Protein AF-0000000084780654 (afdb_homodimer)

Radius of gyration: 15.45 Å; Cα contacts (8 Å, |Δi|>4): 466; chains: 2; bounding box: 39×46×30 Å

Foldseek 3Di:
DFEEEDEQLACPDPVSLVVVLVVCVVRVGQKYKYFLNLDDPVVVQVSCVSSQQNDKDWADDPDPRRTMMMTGHPQKDWAWDDDDNGDTDIDIGGDDDD/DFEEEDEQLACPDPVSLVVVLVVCVVRVGQKYKYFLNQDDPVVVQVSCVSSQQNDKDWADDPDPRRTMMMTGHDQKDWAWDDDDNGDTDIDIGGDDDD

Structure (mmCIF, N/CA/C/O backbone):
data_AF-0000000084780654-model_v1
#
loop_
_entity.id
_entity.type
_entity.pdbx_description
1 polymer 'Endonuclease/exonuclease/phosphatase domain-containing protein'
#
loop_
_atom_site.group_PDB
_atom_site.id
_atom_site.type_symbol
_atom_site.label_atom_id
_atom_site.label_alt_id
_atom_site.label_comp_id
_atom_site.label_asym_id
_atom_site.label_entity_id
_atom_site.label_seq_id
_atom_site.pdbx_PDB_ins_code
_atom_site.Cartn_x
_atom_site.Cartn_y
_atom_site.Cartn_z
_atom_site.occupancy
_atom_site.B_iso_or_equiv
_atom_site.auth_seq_id
_atom_site.auth_comp_id
_atom_site.auth_asym_id
_atom_site.auth_atom_id
_atom_site.pdbx_PDB_model_num
ATOM 1 N N . MET A 1 1 ? 2.51 10.398 10.328 1 94 1 MET A N 1
ATOM 2 C CA . MET A 1 1 ? 1.381 10 9.492 1 94 1 MET A CA 1
ATOM 3 C C . MET A 1 1 ? 1.125 8.5 9.609 1 94 1 MET A C 1
ATOM 5 O O . MET A 1 1 ? 2.062 7.703 9.586 1 94 1 MET A O 1
ATOM 9 N N . THR A 1 2 ? -0.143 8.125 9.82 1 97.25 2 THR A N 1
ATOM 10 C CA . THR A 1 2 ? -0.511 6.715 9.953 1 97.25 2 THR A CA 1
ATOM 11 C C . THR A 1 2 ? -0.951 6.145 8.609 1 97.25 2 THR A C 1
ATOM 13 O O . THR A 1 2 ? -1.813 6.715 7.934 1 97.25 2 THR A O 1
ATOM 16 N N . ILE A 1 3 ? -0.361 4.992 8.281 1 98.56 3 ILE A N 1
ATOM 17 C CA . ILE A 1 3 ? -0.634 4.371 6.988 1 98.56 3 ILE A CA 1
ATOM 18 C C . ILE A 1 3 ? -0.987 2.9 7.188 1 98.56 3 ILE A C 1
ATOM 20 O O . ILE A 1 3 ? -0.305 2.186 7.926 1 98.56 3 ILE A O 1
ATOM 24 N N . LEU A 1 4 ? -2.01 2.498 6.594 1 98.62 4 LEU A N 1
ATOM 25 C CA . LEU A 1 4 ? -2.436 1.103 6.594 1 98.62 4 LEU A CA 1
ATOM 26 C C . LEU A 1 4 ? -2.482 0.547 5.172 1 98.62 4 LEU A C 1
ATOM 28 O O . LEU A 1 4 ? -3.045 1.176 4.273 1 98.62 4 LEU A O 1
ATOM 32 N N . CYS A 1 5 ? -1.861 -0.537 4.906 1 98.06 5 CYS A N 1
ATOM 33 C CA . CYS A 1 5 ? -1.926 -1.259 3.641 1 98.06 5 CYS A CA 1
ATOM 34 C C . CYS A 1 5 ? -2.547 -2.637 3.83 1 98.06 5 CYS A C 1
ATOM 36 O O . CYS A 1 5 ? -2.189 -3.361 4.762 1 98.06 5 CYS A O 1
ATOM 38 N N . TRP A 1 6 ? -3.412 -2.977 2.961 1 96.31 6 TRP A N 1
ATOM 39 C CA . TRP A 1 6 ? -4.152 -4.219 3.16 1 96.31 6 TRP A CA 1
ATOM 40 C C . TRP A 1 6 ? -4.363 -4.945 1.837 1 96.31 6 TRP A C 1
ATOM 42 O O . TRP A 1 6 ? -4.816 -4.348 0.857 1 96.31 6 TRP A O 1
ATOM 52 N N . ASN A 1 7 ? -4.039 -6.168 1.76 1 93.75 7 ASN A N 1
ATOM 53 C CA . ASN A 1 7 ? -4.43 -7.059 0.672 1 93.75 7 ASN A CA 1
ATOM 54 C C . ASN A 1 7 ? -5.809 -7.668 0.917 1 93.75 7 ASN A C 1
ATOM 56 O O . ASN A 1 7 ? -5.938 -8.633 1.668 1 93.75 7 ASN A O 1
ATOM 60 N N . CYS A 1 8 ? -6.758 -7.203 0.179 1 92 8 CYS A N 1
ATOM 61 C CA . CYS A 1 8 ? -8.156 -7.516 0.458 1 92 8 CYS A CA 1
ATOM 62 C C . CYS A 1 8 ? -8.5 -8.93 -0.001 1 92 8 CYS A C 1
ATOM 64 O O . CYS A 1 8 ? -9.32 -9.602 0.624 1 92 8 CYS A O 1
ATOM 66 N N . ARG A 1 9 ? -8 -9.312 -1.051 1 89.81 9 ARG A N 1
ATOM 67 C CA . ARG A 1 9 ? -8.375 -10.562 -1.713 1 89.81 9 ARG A CA 1
ATOM 68 C C . ARG A 1 9 ? -9.852 -10.547 -2.096 1 89.81 9 ARG A C 1
ATOM 70 O O . ARG A 1 9 ? -10.57 -11.516 -1.841 1 89.81 9 ARG A O 1
ATOM 77 N N . GLY A 1 10 ? -10.203 -9.508 -2.57 1 91.31 10 GLY A N 1
ATOM 78 C CA . GLY A 1 10 ? -11.594 -9.328 -2.941 1 91.31 10 GLY A CA 1
ATOM 79 C C . GLY A 1 10 ? -12.406 -8.609 -1.881 1 91.31 10 GLY A C 1
ATOM 80 O O . GLY A 1 10 ? -12.586 -9.117 -0.775 1 91.31 10 GLY A O 1
ATOM 81 N N . ILE A 1 11 ? -12.953 -7.465 -2.186 1 92.88 11 ILE A N 1
ATOM 82 C CA . ILE A 1 11 ? -13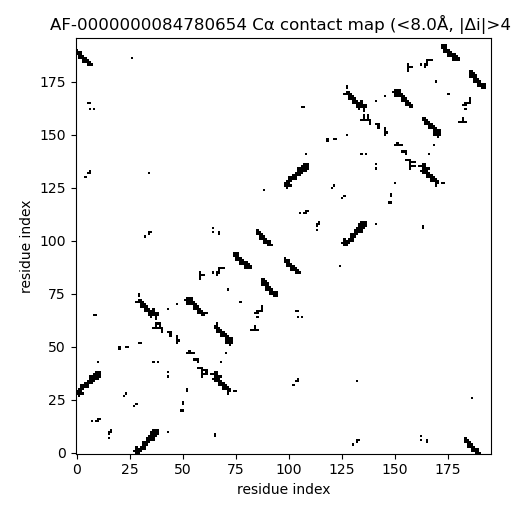.672 -6.68 -1.191 1 92.88 11 ILE A CA 1
ATOM 83 C C . ILE A 1 11 ? -15.164 -6.699 -1.502 1 92.88 11 ILE A C 1
ATOM 85 O O . ILE A 1 11 ? -15.922 -5.859 -1.005 1 92.88 11 ILE A O 1
ATOM 89 N N . GLY A 1 12 ? -15.562 -7.656 -2.271 1 90.5 12 GLY A N 1
ATOM 90 C CA . GLY A 1 12 ? -16.969 -7.762 -2.65 1 90.5 12 GLY A CA 1
ATOM 91 C C . GLY A 1 12 ? -17.828 -8.406 -1.58 1 90.5 12 GLY A C 1
ATOM 92 O O . GLY A 1 12 ? -19.031 -8.18 -1.527 1 90.5 12 GLY A O 1
ATOM 93 N N . GLN A 1 13 ? -17.234 -9.227 -0.793 1 93.06 13 GLN A N 1
ATOM 94 C CA . GLN A 1 13 ? -17.984 -9.93 0.24 1 93.06 13 GLN A CA 1
ATOM 95 C C . GLN A 1 13 ? -18.234 -9.031 1.452 1 93.06 13 GLN A C 1
ATOM 97 O O . GLN A 1 13 ? -17.328 -8.312 1.885 1 93.06 13 GLN A O 1
ATOM 102 N N . PRO A 1 14 ? -19.391 -9.133 2.02 1 94.88 14 PRO A N 1
ATOM 103 C CA . PRO A 1 14 ? -19.719 -8.305 3.182 1 94.88 14 PRO A CA 1
ATOM 104 C C . PRO A 1 14 ? -18.75 -8.516 4.348 1 94.88 14 PRO A C 1
ATOM 106 O O . PRO A 1 14 ? -18.391 -7.555 5.027 1 94.88 14 PRO A O 1
ATOM 109 N N . ARG A 1 15 ? -18.406 -9.688 4.527 1 96.38 15 ARG A N 1
ATOM 110 C CA . ARG A 1 15 ? -17.5 -9.969 5.637 1 96.38 15 ARG A CA 1
ATOM 111 C C . ARG A 1 15 ? -16.156 -9.25 5.445 1 96.38 15 ARG A C 1
ATOM 113 O O . ARG A 1 15 ? -15.594 -8.727 6.402 1 96.38 15 ARG A O 1
ATOM 120 N N . THR A 1 16 ? -15.711 -9.297 4.25 1 95.38 16 THR A N 1
ATOM 121 C CA . THR A 1 16 ? -14.453 -8.625 3.957 1 95.38 16 THR A CA 1
ATOM 122 C C . THR A 1 16 ? -14.57 -7.121 4.215 1 95.38 16 THR A C 1
ATOM 124 O O . THR A 1 16 ? -13.672 -6.512 4.789 1 95.38 16 THR A O 1
ATOM 127 N N . VAL A 1 17 ? -15.648 -6.57 3.824 1 96.25 17 VAL A N 1
ATOM 128 C CA . VAL A 1 17 ? -15.891 -5.152 4.051 1 96.25 17 VAL A CA 1
ATOM 129 C C . VAL A 1 17 ? -15.945 -4.867 5.551 1 96.25 17 VAL A C 1
ATOM 131 O O . VAL A 1 17 ? -15.367 -3.887 6.023 1 96.25 17 VAL A O 1
ATOM 134 N N . GLN A 1 18 ? -16.609 -5.711 6.23 1 97.19 18 GLN A N 1
ATOM 135 C CA . GLN A 1 18 ? -16.688 -5.543 7.68 1 97.19 18 GLN A CA 1
ATOM 136 C C . GLN A 1 18 ? -15.312 -5.629 8.32 1 97.19 18 GLN A C 1
ATOM 138 O O . GLN A 1 18 ? -15 -4.859 9.234 1 97.19 18 GLN A O 1
ATOM 143 N N . ASP A 1 19 ? -14.539 -6.562 7.934 1 96.88 19 ASP A N 1
ATOM 144 C CA . ASP A 1 19 ? -13.172 -6.676 8.422 1 96.88 19 ASP A CA 1
ATOM 145 C C . ASP A 1 19 ? -12.398 -5.379 8.195 1 96.88 19 ASP A C 1
ATOM 147 O O . ASP A 1 19 ? -11.68 -4.91 9.078 1 96.88 19 ASP A O 1
ATOM 151 N N . LEU A 1 20 ? -12.586 -4.859 7.074 1 97.5 20 LEU A N 1
ATOM 152 C CA . LEU A 1 20 ? -11.914 -3.613 6.73 1 97.5 20 LEU A CA 1
ATOM 153 C C . LEU A 1 20 ? -12.383 -2.477 7.633 1 97.5 20 LEU A C 1
ATOM 155 O O . LEU A 1 20 ? -11.562 -1.712 8.148 1 97.5 20 LEU A O 1
ATOM 159 N N . VAL A 1 21 ? -13.617 -2.371 7.762 1 97.75 21 VAL A N 1
ATOM 160 C CA . VAL A 1 21 ? -14.188 -1.32 8.602 1 97.75 21 VAL A CA 1
ATOM 161 C C . VAL A 1 21 ? -13.625 -1.43 10.016 1 97.75 21 VAL A C 1
ATOM 163 O O . VAL A 1 21 ? -13.25 -0.422 10.617 1 97.75 21 VAL A O 1
ATOM 166 N N . CYS A 1 22 ? -13.555 -2.596 10.492 1 97.62 22 CYS A N 1
ATOM 167 C CA . CYS A 1 22 ? -13.016 -2.82 11.828 1 97.62 22 CYS A CA 1
ATOM 168 C C . CYS A 1 22 ? -11.547 -2.42 11.898 1 97.62 22 CYS A C 1
ATOM 170 O O . CYS A 1 22 ? -11.125 -1.736 12.836 1 97.62 22 CYS A O 1
ATOM 172 N N . LEU A 1 23 ? -10.844 -2.824 10.969 1 97.31 23 LEU A N 1
ATOM 173 C CA . LEU A 1 23 ? -9.422 -2.508 10.914 1 97.31 23 LEU A CA 1
ATOM 174 C C . LEU A 1 23 ? -9.203 -1 10.906 1 97.31 23 LEU A C 1
ATOM 176 O O . LEU A 1 23 ? -8.367 -0.489 11.656 1 97.31 23 LEU A O 1
ATOM 180 N N . VAL A 1 24 ? -9.922 -0.314 10.07 1 98 24 VAL A N 1
ATOM 181 C CA . VAL A 1 24 ? -9.812 1.137 9.969 1 98 24 VAL A CA 1
ATOM 182 C C . VAL A 1 24 ? -10.273 1.788 11.266 1 98 24 VAL A C 1
ATOM 184 O O . VAL A 1 24 ? -9.695 2.785 11.711 1 98 24 VAL A O 1
ATOM 187 N N . GLY A 1 25 ? -11.336 1.222 11.828 1 97.62 25 GLY A N 1
ATOM 188 C CA . GLY A 1 25 ? -11.844 1.737 13.086 1 97.62 25 GLY A CA 1
ATOM 189 C C . GLY A 1 25 ? -10.836 1.63 14.219 1 97.62 25 GLY A C 1
ATOM 190 O O . GLY A 1 25 ? -10.742 2.529 15.055 1 97.62 25 GLY A O 1
ATOM 191 N N . VAL A 1 26 ? -10.109 0.586 14.266 1 97 26 VAL A N 1
ATOM 192 C CA . VAL A 1 26 ? -9.148 0.306 15.328 1 97 26 VAL A CA 1
ATOM 193 C C . VAL A 1 26 ? -7.887 1.14 15.125 1 97 26 VAL A C 1
ATOM 195 O O . VAL A 1 26 ? -7.363 1.729 16.078 1 97 26 VAL A O 1
ATOM 198 N N . HIS A 1 27 ? -7.438 1.266 13.914 1 96.94 27 HIS A N 1
ATOM 199 C CA . HIS A 1 27 ? -6.117 1.844 13.688 1 96.94 27 HIS A CA 1
ATOM 200 C C . HIS A 1 27 ? -6.227 3.293 13.227 1 96.94 27 HIS A C 1
ATOM 202 O O . HIS A 1 27 ? -5.242 4.039 13.273 1 96.94 27 HIS A O 1
ATOM 208 N N . ARG A 1 28 ? -7.344 3.709 12.711 1 97.25 28 ARG A N 1
ATOM 209 C CA . ARG A 1 28 ? -7.648 5.078 12.312 1 97.25 28 ARG A CA 1
ATOM 210 C C . ARG A 1 28 ? -6.555 5.648 11.422 1 97.25 28 ARG A C 1
ATOM 212 O O . ARG A 1 28 ? -6.008 6.719 11.703 1 97.25 28 ARG A O 1
ATOM 219 N N . PRO A 1 29 ? -6.266 5.012 10.383 1 98.31 29 PRO A N 1
ATOM 220 C CA . PRO A 1 29 ? -5.211 5.5 9.492 1 98.31 29 PRO A CA 1
ATOM 221 C C . PRO A 1 29 ? -5.59 6.801 8.781 1 98.31 29 PRO A C 1
ATOM 223 O O . PRO A 1 29 ? -6.766 7.023 8.484 1 98.31 29 PRO A O 1
ATOM 226 N N . LYS A 1 30 ? -4.555 7.633 8.523 1 98 30 LYS A N 1
ATOM 227 C CA . LYS A 1 30 ? -4.758 8.797 7.66 1 98 30 LYS A CA 1
ATOM 228 C C . LYS A 1 30 ? -4.793 8.391 6.191 1 98 30 LYS A C 1
ATOM 230 O O . LYS A 1 30 ? -5.449 9.039 5.375 1 98 30 LYS A O 1
ATOM 235 N N . LEU A 1 31 ? -4.039 7.324 5.836 1 98.5 31 LEU A N 1
ATOM 236 C CA . LEU A 1 31 ? -3.967 6.766 4.492 1 98.5 31 LEU A CA 1
ATOM 237 C C . LEU A 1 31 ? -4.211 5.258 4.512 1 98.5 31 LEU A C 1
ATOM 239 O O . LEU A 1 31 ? -3.674 4.551 5.367 1 98.5 31 LEU A O 1
ATOM 243 N N . LEU A 1 32 ? -5 4.797 3.602 1 98.75 32 LEU A N 1
ATOM 244 C CA . LEU A 1 32 ? -5.297 3.379 3.441 1 98.75 32 LEU A CA 1
ATOM 245 C C . LEU A 1 32 ? -5.082 2.939 1.997 1 98.75 32 LEU A C 1
ATOM 247 O O . LEU A 1 32 ? -5.727 3.461 1.083 1 98.75 32 LEU A O 1
ATOM 251 N N . PHE A 1 33 ? -4.207 2.057 1.822 1 98.44 33 PHE A N 1
ATOM 252 C CA . PHE A 1 33 ? -3.994 1.442 0.517 1 98.44 33 PHE A CA 1
ATOM 253 C C . PHE A 1 33 ? -4.617 0.051 0.466 1 98.44 33 PHE A C 1
ATOM 255 O O . PHE A 1 33 ? -4.391 -0.767 1.359 1 98.44 33 PHE A O 1
ATOM 262 N N . LEU A 1 34 ? -5.355 -0.21 -0.557 1 97 34 LEU A N 1
ATOM 263 C CA . LEU A 1 34 ? -5.957 -1.52 -0.788 1 97 34 LEU A CA 1
ATOM 264 C C . LEU A 1 34 ? -5.414 -2.15 -2.066 1 97 34 LEU A C 1
ATOM 266 O O . LEU A 1 34 ? -5.23 -1.461 -3.072 1 97 34 LEU A O 1
ATOM 270 N N . CYS A 1 35 ? -5.188 -3.402 -2.039 1 94.19 35 CYS A N 1
ATOM 271 C CA . CYS A 1 35 ? -4.848 -4.195 -3.215 1 94.19 35 CYS A CA 1
ATOM 272 C C . CYS A 1 35 ? -5.805 -5.375 -3.369 1 94.19 35 CYS A C 1
ATOM 274 O O . CYS A 1 35 ? -6.422 -5.809 -2.398 1 94.19 35 CYS A O 1
ATOM 276 N N . GLU A 1 36 ? -5.949 -5.918 -4.625 1 92.69 36 GLU A N 1
ATOM 277 C CA . GLU A 1 36 ? -6.82 -7.039 -4.969 1 92.69 36 GLU A CA 1
ATOM 278 C C . GLU A 1 36 ? -8.266 -6.758 -4.57 1 92.69 36 GLU A C 1
ATOM 280 O O . GLU A 1 36 ? -8.898 -7.578 -3.906 1 92.69 36 GLU A O 1
ATOM 285 N N . THR A 1 37 ? -8.734 -5.625 -4.934 1 94.31 37 THR A N 1
ATOM 286 C CA . THR A 1 37 ? -10.102 -5.277 -4.574 1 94.31 37 THR A CA 1
ATOM 287 C C . THR A 1 37 ? -11.094 -6.195 -5.289 1 94.31 37 THR A C 1
ATOM 289 O O . THR A 1 37 ? -12.117 -6.578 -4.715 1 94.31 37 THR A O 1
ATOM 292 N N . LYS A 1 38 ? -10.852 -6.508 -6.613 1 91.56 38 LYS A N 1
ATOM 293 C CA . LYS A 1 38 ? -11.641 -7.422 -7.434 1 91.56 38 LYS A CA 1
ATOM 294 C C . LYS A 1 38 ? -13.086 -6.949 -7.543 1 91.56 38 LYS A C 1
ATOM 296 O O . LYS A 1 38 ? -14.016 -7.758 -7.469 1 91.56 38 LYS A O 1
ATOM 301 N N . GLN A 1 39 ? -13.211 -5.723 -7.543 1 92.44 39 GLN A N 1
ATOM 302 C CA . GLN A 1 39 ? -14.516 -5.086 -7.633 1 92.44 39 GLN A CA 1
ATOM 303 C C . GLN A 1 39 ? -14.492 -3.9 -8.594 1 92.44 39 GLN A C 1
ATOM 305 O O . GLN A 1 39 ? -13.422 -3.371 -8.906 1 92.44 39 GLN A O 1
ATOM 310 N N . ARG A 1 40 ? -15.562 -3.518 -8.984 1 92.06 40 ARG A N 1
ATOM 311 C CA . ARG A 1 40 ? -15.68 -2.344 -9.844 1 92.06 40 ARG A CA 1
ATOM 312 C C . ARG A 1 40 ? -15.32 -1.07 -9.086 1 92.06 40 ARG A C 1
ATOM 314 O O . ARG A 1 40 ? -15.492 -1 -7.867 1 92.06 40 ARG A O 1
ATOM 321 N N . LYS A 1 41 ? -14.852 -0.091 -9.883 1 93.88 41 LYS A N 1
ATOM 322 C CA . LYS A 1 41 ? -14.391 1.184 -9.344 1 93.88 41 LYS A CA 1
ATOM 323 C C . LYS A 1 41 ? -15.445 1.826 -8.453 1 93.88 41 LYS A C 1
ATOM 325 O O . LYS A 1 41 ? -15.141 2.275 -7.344 1 93.88 41 LYS A O 1
ATOM 330 N N . GLU A 1 42 ? -16.719 1.842 -8.914 1 94.38 42 GLU A N 1
ATOM 331 C CA . GLU A 1 42 ? -17.797 2.52 -8.203 1 94.38 42 GLU A CA 1
ATOM 332 C C . GLU A 1 42 ? -18.031 1.901 -6.824 1 94.38 42 GLU A C 1
ATOM 334 O O . GLU A 1 42 ? -18.25 2.617 -5.848 1 94.38 42 GLU A O 1
ATOM 339 N N . LYS A 1 43 ? -18 0.631 -6.844 1 93.31 43 LYS A N 1
ATOM 340 C CA . LYS A 1 43 ? -18.188 -0.073 -5.578 1 93.31 43 LYS A CA 1
ATOM 341 C C . LYS A 1 43 ? -17.062 0.236 -4.594 1 93.31 43 LYS A C 1
ATOM 343 O O . LYS A 1 43 ? -17.312 0.499 -3.418 1 93.31 43 LYS A O 1
ATOM 348 N N . VAL A 1 44 ? -15.883 0.244 -5.016 1 95.94 44 VAL A N 1
ATOM 349 C CA . VAL A 1 44 ? -14.734 0.523 -4.156 1 95.94 44 VAL A CA 1
ATOM 350 C C . VAL A 1 44 ? -14.805 1.964 -3.654 1 95.94 44 VAL A C 1
ATOM 352 O O . VAL A 1 44 ? -14.617 2.223 -2.463 1 95.94 44 VAL A O 1
ATOM 355 N N . GLU A 1 45 ? -15.133 2.887 -4.535 1 96.94 45 GLU A N 1
ATOM 356 C CA . GLU A 1 45 ? -15.211 4.301 -4.18 1 96.94 45 GLU A CA 1
ATOM 357 C C . GLU A 1 45 ? -16.266 4.543 -3.102 1 96.94 45 GLU A C 1
ATOM 359 O O . GLU A 1 45 ? -16.078 5.406 -2.238 1 96.94 45 GLU A O 1
ATOM 364 N N . SER A 1 46 ? -17.234 3.789 -3.164 1 96.62 46 SER A N 1
ATOM 365 C CA . SER A 1 46 ? -18.328 4.004 -2.23 1 96.62 46 SER A CA 1
ATOM 366 C C . SER A 1 46 ? -17.922 3.666 -0.801 1 96.62 46 SER A C 1
ATOM 368 O O . SER A 1 46 ? -18.562 4.094 0.156 1 96.62 46 SER A O 1
ATOM 370 N N . LEU A 1 47 ? -16.922 2.936 -0.629 1 97.38 47 LEU A N 1
ATOM 371 C CA . LEU A 1 47 ? -16.469 2.525 0.696 1 97.38 47 LEU A CA 1
ATOM 372 C C . LEU A 1 47 ? -15.961 3.723 1.49 1 97.38 47 LEU A C 1
ATOM 374 O O . LEU A 1 47 ? -15.82 3.646 2.713 1 97.38 47 LEU A O 1
ATOM 378 N N . LYS A 1 48 ? -15.617 4.82 0.83 1 97.75 48 LYS A N 1
ATOM 379 C CA . LYS A 1 48 ? -15.055 5.984 1.51 1 97.75 48 LYS A CA 1
ATOM 380 C C . LYS A 1 48 ? -15.992 6.496 2.6 1 97.75 48 LYS A C 1
ATOM 382 O O . LYS A 1 48 ? -15.539 6.973 3.641 1 97.75 48 LYS A O 1
ATOM 387 N N . TRP A 1 49 ? -17.281 6.34 2.42 1 96.38 49 TRP A N 1
ATOM 388 C CA . TRP A 1 49 ? -18.266 6.789 3.387 1 96.38 49 TRP A CA 1
ATOM 389 C C . TRP A 1 49 ? -18.25 5.914 4.637 1 96.38 49 TRP A C 1
ATOM 391 O O . TRP A 1 49 ? -18.312 6.418 5.758 1 96.38 49 TRP A O 1
ATOM 401 N N . ARG A 1 50 ? -18.156 4.707 4.406 1 96.19 50 ARG A N 1
ATOM 402 C CA . ARG A 1 50 ? -18.172 3.758 5.512 1 96.19 50 ARG A CA 1
ATOM 403 C C . ARG A 1 50 ? -16.875 3.828 6.305 1 96.19 50 ARG A C 1
ATOM 405 O O . ARG A 1 50 ? -16.859 3.6 7.52 1 96.19 50 ARG A O 1
ATOM 412 N N . LEU A 1 51 ? -15.82 4.16 5.672 1 98 51 LEU A N 1
ATOM 413 C CA . LEU A 1 51 ? -14.5 4.137 6.289 1 98 51 LEU A CA 1
ATOM 414 C C . LEU A 1 51 ? -14.188 5.473 6.957 1 98 51 LEU A C 1
ATOM 416 O O . LEU A 1 51 ? -13.273 5.562 7.777 1 98 51 LEU A O 1
ATOM 420 N N . GLY A 1 52 ? -14.898 6.516 6.57 1 97.38 52 GLY A N 1
ATOM 421 C CA . GLY A 1 52 ? -14.602 7.848 7.074 1 97.38 52 GLY A CA 1
ATOM 422 C C . GLY A 1 52 ? -13.359 8.461 6.453 1 97.38 52 GLY A C 1
ATOM 423 O O . GLY A 1 52 ? -12.719 9.328 7.055 1 97.38 52 GLY A O 1
ATOM 424 N N . LEU A 1 53 ? -12.875 7.887 5.395 1 98.25 53 LEU A N 1
ATOM 425 C CA . LEU A 1 53 ? -11.789 8.406 4.57 1 98.25 53 LEU A CA 1
ATOM 426 C C . LEU A 1 53 ? -12.328 9.031 3.291 1 98.25 53 LEU A C 1
ATOM 428 O O . LEU A 1 53 ? -12.461 8.352 2.271 1 98.25 53 LEU A O 1
ATOM 432 N N . LYS A 1 54 ? -12.5 10.227 3.283 1 96.88 54 LYS A N 1
ATOM 433 C CA . LYS A 1 54 ? -13.391 10.945 2.377 1 96.88 54 LYS A CA 1
ATOM 434 C C . LYS A 1 54 ? -12.828 10.977 0.959 1 96.88 54 LYS A C 1
ATOM 436 O O . LYS A 1 54 ? -13.547 11.25 0.002 1 96.88 54 LYS A O 1
ATOM 441 N N . ASN A 1 55 ? -11.586 10.773 0.788 1 98.31 55 ASN A N 1
ATOM 442 C CA . ASN A 1 55 ? -10.961 10.844 -0.53 1 98.31 55 ASN A CA 1
ATOM 443 C C . ASN A 1 55 ? -10.461 9.477 -0.982 1 98.31 55 ASN A C 1
ATOM 445 O O . ASN A 1 55 ? -10.078 8.641 -0.156 1 98.31 55 ASN A O 1
ATOM 449 N N . VAL A 1 56 ? -10.5 9.336 -2.342 1 98.44 56 VAL A N 1
ATOM 450 C CA . VAL A 1 56 ? -10.102 8.016 -2.822 1 98.44 56 VAL A CA 1
ATOM 451 C C . VAL A 1 56 ? -9.648 8.109 -4.277 1 98.44 56 VAL A C 1
ATOM 453 O O . VAL A 1 56 ? -10.172 8.914 -5.047 1 98.44 56 VAL A O 1
ATOM 456 N N . ILE A 1 57 ? -8.664 7.352 -4.621 1 98 57 ILE A N 1
ATOM 457 C CA . ILE A 1 57 ? -8.234 7.027 -5.98 1 98 57 ILE A CA 1
ATOM 458 C C . ILE A 1 57 ? -8.336 5.52 -6.203 1 98 57 ILE A C 1
ATOM 460 O O . ILE A 1 57 ? -7.879 4.73 -5.371 1 98 57 ILE A O 1
ATOM 464 N N . VAL A 1 58 ? -8.992 5.156 -7.348 1 96.25 58 VAL A N 1
ATOM 465 C CA . VAL A 1 58 ? -9.195 3.73 -7.586 1 96.25 58 VAL A CA 1
ATOM 466 C C . VAL A 1 58 ? -8.766 3.375 -9.008 1 96.25 58 VAL A C 1
ATOM 468 O O . VAL A 1 58 ? -9.07 4.105 -9.953 1 96.25 58 VAL A O 1
ATOM 471 N N . HIS A 1 59 ? -8.016 2.361 -9.102 1 93.94 59 HIS A N 1
ATOM 472 C CA . HIS A 1 59 ? -7.859 1.678 -10.383 1 93.94 59 HIS A CA 1
ATOM 473 C C . HIS A 1 59 ? -8.453 0.275 -10.328 1 93.94 59 HIS A C 1
ATOM 475 O O . HIS A 1 59 ? -8.055 -0.547 -9.5 1 93.94 59 HIS A O 1
ATOM 481 N N . SER A 1 60 ? -9.453 0.063 -11.125 1 84 60 SER A N 1
ATOM 482 C CA . SER A 1 60 ? -10.109 -1.237 -11.211 1 84 60 SER A CA 1
ATOM 483 C C . SER A 1 60 ? -9.672 -1.993 -12.461 1 84 60 SER A C 1
ATOM 485 O O . SER A 1 60 ? -9.445 -1.388 -13.508 1 84 60 SER A O 1
ATOM 487 N N . GLU A 1 61 ? -9.188 -3.207 -12.219 1 70.19 61 GLU A N 1
ATOM 488 C CA . GLU A 1 61 ? -8.898 -4.027 -13.391 1 70.19 61 GLU A CA 1
ATOM 489 C C . GLU A 1 61 ? -9.906 -5.164 -13.531 1 70.19 61 GLU A C 1
ATOM 491 O O . GLU A 1 61 ? -10.312 -5.766 -12.531 1 70.19 61 GLU A O 1
ATOM 496 N N . GLN A 1 62 ? -10.594 -5.199 -14.547 1 61.09 62 GLN A N 1
ATOM 497 C CA . GLN A 1 62 ? -11.57 -6.242 -14.828 1 61.09 62 GLN A CA 1
ATOM 498 C C . GLN A 1 62 ? -10.906 -7.609 -14.93 1 61.09 62 GLN A C 1
ATOM 500 O O . GLN A 1 62 ? -11.562 -8.641 -14.766 1 61.09 62 GLN A O 1
ATOM 505 N N . GLY A 1 63 ? -9.664 -7.652 -14.805 1 58.06 63 GLY A N 1
ATOM 506 C CA . GLY A 1 63 ? -9.047 -8.969 -14.906 1 58.06 63 GLY A CA 1
ATOM 507 C C . GLY A 1 63 ? -8.461 -9.453 -13.602 1 58.06 63 GLY A C 1
ATOM 508 O O . GLY A 1 63 ? -8.883 -9.023 -12.523 1 58.06 63 GLY A O 1
ATOM 509 N N . LYS A 1 64 ? -7.762 -10.469 -13.688 1 60.75 64 LYS A N 1
ATOM 510 C CA . LYS A 1 64 ? -7.18 -11.227 -12.586 1 60.75 64 LYS A CA 1
ATOM 511 C C . LYS A 1 64 ? -6.332 -10.336 -11.688 1 60.75 64 LYS A C 1
ATOM 513 O O . LYS A 1 64 ? -5.922 -10.742 -10.602 1 60.75 64 LYS A O 1
ATOM 518 N N . GLY A 1 65 ? -6.164 -9.18 -12.094 1 66.69 65 GLY A N 1
ATOM 519 C CA . GLY A 1 65 ? -5.152 -8.398 -11.406 1 66.69 65 GLY A CA 1
ATOM 520 C C . GLY A 1 65 ? -5.617 -7.855 -10.07 1 66.69 65 GLY A C 1
ATOM 521 O O . GLY A 1 65 ? -4.809 -7.617 -9.172 1 66.69 65 GLY A O 1
ATOM 522 N N . GLY A 1 66 ? -6.887 -7.73 -9.773 1 81.38 66 GLY A N 1
ATOM 523 C CA . GLY A 1 66 ? -7.535 -7.52 -8.484 1 81.38 66 GLY A CA 1
ATOM 524 C C . GLY A 1 66 ? -7.609 -6.055 -8.094 1 81.38 66 GLY A C 1
ATOM 525 O O . GLY A 1 66 ? -8.078 -5.727 -7 1 81.38 66 GLY A O 1
ATOM 526 N N . GLY A 1 67 ? -7.18 -4.926 -8.836 1 90.31 67 GLY A N 1
ATOM 527 C CA . GLY A 1 67 ? -7.352 -3.492 -8.688 1 90.31 67 GLY A CA 1
ATOM 528 C C . GLY A 1 67 ? -6.625 -2.922 -7.488 1 90.31 67 GLY A C 1
ATOM 529 O O . GLY A 1 67 ? -6.227 -3.664 -6.586 1 90.31 67 GLY A O 1
ATOM 530 N N . VAL A 1 68 ? -6.332 -1.648 -7.422 1 95.94 68 VAL A N 1
ATOM 531 C CA . VAL A 1 68 ? -5.711 -0.94 -6.309 1 95.94 68 VAL A CA 1
ATOM 532 C C . VAL A 1 68 ? -6.516 0.316 -5.98 1 95.94 68 VAL A C 1
ATOM 534 O O . VAL A 1 68 ? -7.184 0.876 -6.852 1 95.94 68 VAL A O 1
ATOM 537 N N . ALA A 1 69 ? -6.418 0.68 -4.707 1 97.5 69 ALA A N 1
ATOM 538 C CA . ALA A 1 69 ? -7.105 1.896 -4.281 1 97.5 69 ALA A CA 1
ATOM 539 C C . ALA A 1 69 ? -6.355 2.582 -3.143 1 97.5 69 ALA A C 1
ATOM 541 O O . ALA A 1 69 ? -5.656 1.925 -2.367 1 97.5 69 ALA A O 1
ATOM 542 N N . LEU A 1 70 ? -6.48 3.857 -3.082 1 98.75 70 LEU A N 1
ATOM 543 C CA . LEU A 1 70 ? -5.934 4.676 -2.004 1 98.75 70 LEU A CA 1
ATOM 544 C C . LEU A 1 70 ? -7.012 5.566 -1.398 1 98.75 70 LEU A C 1
ATOM 546 O O . LEU A 1 70 ? -7.652 6.344 -2.111 1 98.75 70 LEU A O 1
ATOM 550 N N . PHE A 1 71 ? -7.215 5.438 -0.122 1 98.81 71 PHE A N 1
ATOM 551 C CA . PHE A 1 71 ? -8.125 6.285 0.644 1 98.81 71 PHE A CA 1
ATOM 552 C C . PHE A 1 71 ? -7.352 7.18 1.604 1 98.81 71 PHE A C 1
ATOM 554 O O . PHE A 1 71 ? -6.328 6.77 2.154 1 98.81 71 PHE A O 1
ATOM 561 N N . TRP A 1 72 ? -7.895 8.383 1.852 1 98.62 72 TRP A N 1
ATOM 562 C CA . TRP A 1 72 ? -7.242 9.211 2.859 1 98.62 72 TRP A CA 1
ATOM 563 C C . TRP A 1 72 ? -8.227 10.203 3.465 1 98.62 72 TRP A C 1
ATOM 565 O O . TRP A 1 72 ? -9.258 10.508 2.867 1 98.62 72 TRP A O 1
ATOM 575 N N . ASP A 1 73 ? -7.922 10.617 4.625 1 97.56 73 ASP A N 1
ATOM 576 C CA . ASP A 1 73 ? -8.812 11.555 5.301 1 97.56 73 ASP A CA 1
ATOM 577 C C . ASP A 1 73 ? -8.445 13 4.965 1 97.56 73 ASP A C 1
ATOM 579 O O . ASP A 1 73 ? -7.566 13.25 4.141 1 97.56 73 ASP A O 1
ATOM 583 N N . GLU A 1 74 ? -9.109 13.883 5.539 1 96.25 74 GLU A N 1
ATOM 584 C CA . GLU A 1 74 ? -9.023 15.281 5.133 1 96.25 74 GLU A CA 1
ATOM 585 C C . GLU A 1 74 ? -7.84 15.977 5.793 1 96.25 74 GLU A C 1
ATOM 587 O O . GLU A 1 74 ? -7.586 17.156 5.539 1 96.25 74 GLU A O 1
ATOM 592 N N . SER A 1 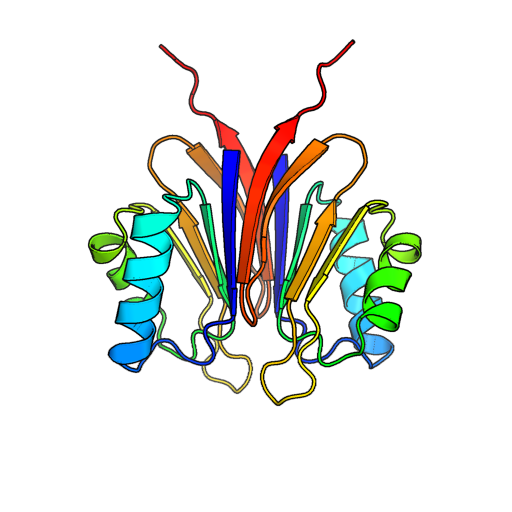75 ? -7.09 15.32 6.535 1 95.81 75 SER A N 1
ATOM 593 C CA . SER A 1 75 ? -5.973 15.945 7.234 1 95.81 75 SER A CA 1
ATOM 594 C C . SER A 1 75 ? -4.703 15.922 6.387 1 95.81 75 SER A C 1
ATOM 596 O O . SER A 1 75 ? -3.691 16.516 6.758 1 95.81 75 SER A O 1
ATOM 598 N N . VAL A 1 76 ? -4.762 15.211 5.285 1 96.62 76 VAL A N 1
ATOM 599 C CA . VAL A 1 76 ? -3.584 15.125 4.43 1 96.62 76 VAL A CA 1
ATOM 600 C C . VAL A 1 76 ? -3.951 15.531 3.002 1 96.62 76 VAL A C 1
ATOM 602 O O . VAL A 1 76 ? -5.109 15.414 2.598 1 96.62 76 VAL A O 1
ATOM 605 N N . ILE A 1 77 ? -2.955 16.078 2.346 1 97 77 ILE A N 1
ATOM 606 C CA . ILE A 1 77 ? -3.094 16.359 0.923 1 97 77 ILE A CA 1
ATOM 607 C C . ILE A 1 77 ? -2.369 15.297 0.105 1 97 77 ILE A C 1
ATOM 609 O O . ILE A 1 77 ? -1.211 14.977 0.382 1 97 77 ILE A O 1
ATOM 613 N N . VAL A 1 78 ? -3.094 14.766 -0.86 1 97.88 78 VAL A N 1
ATOM 614 C CA . VAL A 1 78 ? -2.516 13.734 -1.717 1 97.88 78 VAL A CA 1
ATOM 615 C C . VAL A 1 78 ? -2.514 14.211 -3.168 1 97.88 78 VAL A C 1
ATOM 617 O O . VAL A 1 78 ? -3.559 14.586 -3.705 1 97.88 78 VAL A O 1
ATOM 620 N N . ASP A 1 79 ? -1.355 14.219 -3.738 1 98.19 79 ASP A N 1
ATOM 621 C CA . ASP A 1 79 ? -1.204 14.516 -5.16 1 98.19 79 ASP A CA 1
ATOM 622 C C . ASP A 1 79 ? -0.843 13.266 -5.949 1 98.19 79 ASP A C 1
ATOM 624 O O . ASP A 1 79 ? 0.2 12.648 -5.707 1 98.19 79 ASP A O 1
ATOM 628 N N . LEU A 1 80 ? -1.68 12.93 -6.844 1 98.31 80 LEU A N 1
ATOM 629 C CA . LEU A 1 80 ? -1.42 11.766 -7.676 1 98.31 80 LEU A CA 1
ATOM 630 C C . LEU A 1 80 ? -0.304 12.047 -8.68 1 98.31 80 LEU A C 1
ATOM 632 O O . LEU A 1 80 ? -0.386 13 -9.453 1 98.31 80 LEU A O 1
ATOM 636 N N . VAL A 1 81 ? 0.655 11.289 -8.664 1 98.12 81 VAL A N 1
ATOM 637 C CA . VAL A 1 81 ? 1.756 11.406 -9.617 1 98.12 81 VAL A CA 1
ATOM 638 C C . VAL A 1 81 ? 1.496 10.516 -10.82 1 98.12 81 VAL A C 1
ATOM 640 O O . VAL A 1 81 ? 1.611 10.961 -11.969 1 98.12 81 VAL A O 1
ATOM 643 N N . LYS A 1 82 ? 1.142 9.266 -10.586 1 97.19 82 LYS A N 1
ATOM 644 C CA . LYS A 1 82 ? 0.873 8.297 -11.656 1 97.19 82 LYS A CA 1
ATOM 645 C C . LYS A 1 82 ? -0.006 7.156 -11.148 1 97.19 82 LYS A C 1
ATOM 647 O O . LYS A 1 82 ? 0.188 6.656 -1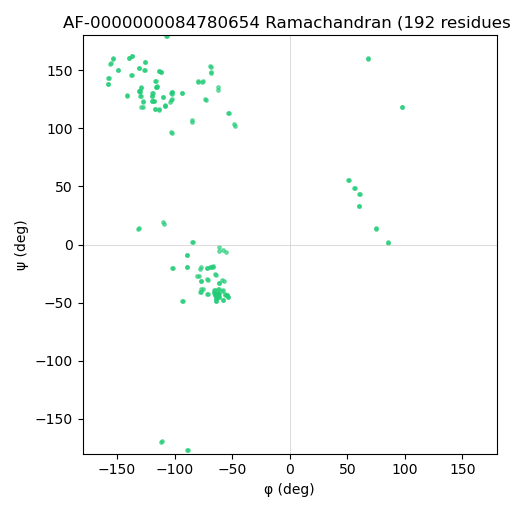0.039 1 97.19 82 LYS A O 1
ATOM 652 N N . LEU A 1 83 ? -0.933 6.816 -12.008 1 96.12 83 LEU A N 1
ATOM 653 C CA . LEU A 1 83 ? -1.771 5.645 -11.773 1 96.12 83 LEU A CA 1
ATOM 654 C C . LEU A 1 83 ? -1.564 4.598 -12.859 1 96.12 83 LEU A C 1
ATOM 656 O O . LEU A 1 83 ? -1.765 4.883 -14.047 1 96.12 83 LEU A O 1
ATOM 660 N N . GLY A 1 84 ? -1.067 3.48 -12.453 1 91.06 84 GLY A N 1
ATOM 661 C CA . GLY A 1 84 ? -0.931 2.359 -13.367 1 91.06 84 GLY A CA 1
ATOM 662 C C . GLY A 1 84 ? -1.933 1.251 -13.109 1 91.06 84 GLY A C 1
ATOM 663 O O . GLY A 1 84 ? -2.742 1.344 -12.18 1 91.06 84 GLY A O 1
ATOM 664 N N . SER A 1 85 ? -1.834 0.185 -13.977 1 87.44 85 SER A N 1
ATOM 665 C CA . SER A 1 85 ? -2.781 -0.914 -13.82 1 87.44 85 SER A CA 1
ATOM 666 C C . SER A 1 85 ? -2.6 -1.617 -12.477 1 87.44 85 SER A C 1
ATOM 668 O O . SER A 1 85 ? -3.559 -2.148 -11.914 1 87.44 85 SER A O 1
ATOM 670 N N . ARG A 1 86 ? -1.433 -1.539 -11.984 1 91.94 86 ARG A N 1
ATOM 671 C CA . ARG A 1 86 ? -1.182 -2.293 -10.758 1 91.94 86 ARG A CA 1
ATOM 672 C C . ARG A 1 86 ? -0.515 -1.417 -9.703 1 91.94 86 ARG A C 1
ATOM 674 O O . ARG A 1 86 ? 0.058 -1.927 -8.734 1 91.94 86 ARG A O 1
ATOM 681 N N . PHE A 1 87 ? -0.545 -0.052 -9.961 1 94.88 87 PHE A N 1
ATOM 682 C CA . PHE A 1 87 ? 0.164 0.715 -8.945 1 94.88 87 PHE A CA 1
ATOM 683 C C . PHE A 1 87 ? -0.391 2.131 -8.852 1 94.88 87 PHE A C 1
ATOM 685 O O . PHE A 1 87 ? -1.049 2.609 -9.773 1 94.88 87 PHE A O 1
ATOM 692 N N . ILE A 1 88 ? -0.121 2.725 -7.727 1 97.56 88 ILE A N 1
ATOM 693 C CA . ILE A 1 88 ? -0.435 4.121 -7.438 1 97.56 88 ILE A CA 1
ATOM 694 C C . ILE A 1 88 ? 0.81 4.832 -6.91 1 97.56 88 ILE A C 1
ATOM 696 O O . ILE A 1 88 ? 1.484 4.328 -6.008 1 97.56 88 ILE A O 1
ATOM 700 N N . ASN A 1 89 ? 1.146 5.926 -7.5 1 98.5 89 ASN A N 1
ATOM 701 C CA . ASN A 1 89 ? 2.246 6.781 -7.066 1 98.5 89 ASN A CA 1
ATOM 702 C C . ASN A 1 89 ? 1.754 8.172 -6.668 1 98.5 89 ASN A C 1
ATOM 704 O O . ASN A 1 89 ? 1.122 8.859 -7.465 1 98.5 89 ASN A O 1
ATOM 708 N N . VAL A 1 90 ? 2.1 8.492 -5.41 1 98.56 90 VAL A N 1
ATOM 709 C CA . VAL A 1 90 ? 1.534 9.758 -4.938 1 98.56 90 VAL A CA 1
ATOM 710 C C . VAL A 1 90 ? 2.58 10.516 -4.125 1 98.56 90 VAL A C 1
ATOM 712 O O . VAL A 1 90 ? 3.57 9.938 -3.676 1 98.56 90 VAL A O 1
ATOM 715 N N . ILE A 1 91 ? 2.346 11.781 -4 1 97.88 91 ILE A N 1
ATOM 716 C CA . ILE A 1 91 ? 3.033 12.641 -3.045 1 97.88 91 ILE A CA 1
ATOM 717 C C . ILE A 1 91 ? 2.062 13.07 -1.945 1 97.88 91 ILE A C 1
ATOM 719 O O . ILE A 1 91 ? 0.979 13.586 -2.23 1 97.88 91 ILE A O 1
ATOM 723 N N . VAL A 1 92 ? 2.447 12.844 -0.705 1 97.31 92 VAL A N 1
ATOM 724 C CA . VAL A 1 92 ? 1.562 13.117 0.422 1 97.31 92 VAL A CA 1
ATOM 725 C C . VAL A 1 92 ? 2.15 14.234 1.285 1 97.31 92 VAL A C 1
ATOM 727 O O . VAL A 1 92 ? 3.35 14.234 1.573 1 97.31 92 VAL A O 1
ATOM 730 N N . SER A 1 93 ? 1.306 15.141 1.676 1 94.56 93 SER A N 1
ATOM 731 C CA . SER A 1 93 ? 1.697 16.219 2.572 1 94.56 93 SER A CA 1
ATOM 732 C C . SER A 1 93 ? 0.637 16.469 3.641 1 94.56 93 SER A C 1
ATOM 734 O O . SER A 1 93 ? -0.555 16.266 3.398 1 94.56 93 SER A O 1
ATOM 736 N N . ASP A 1 94 ? 1.093 16.844 4.828 1 89.44 94 ASP A N 1
ATOM 737 C CA . ASP A 1 94 ? 0.142 17.219 5.871 1 89.44 94 ASP A CA 1
ATOM 738 C C . ASP A 1 94 ? -0.436 18.609 5.609 1 89.44 94 ASP A C 1
ATOM 740 O O . ASP A 1 94 ? 0.243 19.469 5.051 1 89.44 94 ASP A O 1
ATOM 744 N N . LEU A 1 95 ? -1.695 18.734 5.867 1 85.38 95 LEU A N 1
ATOM 745 C CA . LEU A 1 95 ? -2.273 20.062 5.797 1 85.38 95 LEU A CA 1
ATOM 746 C C . LEU A 1 95 ? -1.629 20.984 6.824 1 85.38 95 LEU A C 1
ATOM 748 O O . LEU A 1 95 ? -1.307 20.562 7.934 1 85.38 95 LEU A O 1
ATOM 752 N N . P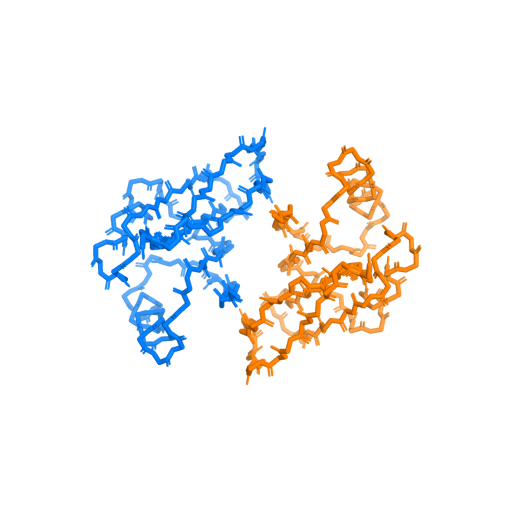RO A 1 96 ? -1.25 22.25 6.305 1 72.75 96 PRO A N 1
ATOM 753 C CA . PRO A 1 96 ? -0.65 23.219 7.223 1 72.75 96 PRO A CA 1
ATOM 754 C C . PRO A 1 96 ? -1.5 23.453 8.469 1 72.75 96 PRO A C 1
ATOM 756 O O . PRO A 1 96 ? -2.73 23.422 8.398 1 72.75 96 PRO A O 1
ATOM 759 N N . LYS A 1 97 ? -1.09 23.078 9.688 1 65.56 97 LYS A N 1
ATOM 760 C CA . LYS A 1 97 ? -1.786 23.391 10.93 1 65.56 97 LYS A CA 1
ATOM 761 C C . LYS A 1 97 ? -2.16 24.859 11.008 1 65.56 97 LYS A C 1
ATOM 763 O O . LYS A 1 97 ? -1.327 25.734 10.742 1 65.56 97 LYS A O 1
ATOM 768 N N . GLU A 1 98 ? -3.318 25.312 10.82 1 49.84 98 GLU A N 1
ATOM 769 C CA . GLU A 1 98 ? -3.643 26.672 11.234 1 49.84 98 GLU A CA 1
ATOM 770 C C . GLU A 1 98 ? -3.283 26.906 12.695 1 49.84 98 GLU A C 1
ATOM 772 O O . GLU A 1 98 ? -3.283 25.969 13.5 1 49.84 98 GLU A O 1
ATOM 777 N N . MET B 1 1 ? 5.918 13.648 1.176 1 94 1 MET B N 1
ATOM 778 C CA . MET B 1 1 ? 6.441 12.289 1.157 1 94 1 MET B CA 1
ATOM 779 C C . MET B 1 1 ? 5.914 11.516 -0.048 1 94 1 MET B C 1
ATOM 781 O O . MET B 1 1 ? 4.727 11.602 -0.369 1 94 1 MET B O 1
ATOM 785 N N . THR B 1 2 ? 6.82 10.844 -0.761 1 97.31 2 THR B N 1
ATOM 786 C CA . THR B 1 2 ? 6.438 10.07 -1.939 1 97.31 2 THR B CA 1
ATOM 787 C C . THR B 1 2 ? 6.176 8.609 -1.572 1 97.31 2 THR B C 1
ATOM 789 O O . THR B 1 2 ? 7.012 7.965 -0.939 1 97.31 2 THR B O 1
ATOM 792 N N . ILE B 1 3 ? 5.023 8.133 -2.039 1 98.5 3 ILE B N 1
ATOM 793 C CA . ILE B 1 3 ? 4.613 6.773 -1.7 1 98.5 3 ILE B CA 1
ATOM 794 C C . ILE B 1 3 ? 4.203 6.027 -2.969 1 98.5 3 ILE B C 1
ATOM 796 O O . ILE B 1 3 ? 3.455 6.559 -3.793 1 98.5 3 ILE B O 1
ATOM 800 N N . LEU B 1 4 ? 4.703 4.887 -3.117 1 98.62 4 LEU B N 1
ATOM 801 C CA . LEU B 1 4 ? 4.34 4 -4.219 1 98.62 4 LEU B CA 1
ATOM 802 C C . LEU B 1 4 ? 3.748 2.695 -3.693 1 98.62 4 LEU B C 1
ATOM 804 O O . LEU B 1 4 ? 4.312 2.068 -2.797 1 98.62 4 LEU B O 1
ATOM 808 N N . CYS B 1 5 ? 2.619 2.299 -4.137 1 98.06 5 CYS B N 1
ATOM 809 C CA . CYS B 1 5 ? 1.996 1.016 -3.838 1 98.06 5 CYS B CA 1
ATOM 810 C C . CYS B 1 5 ? 1.85 0.171 -5.098 1 98.06 5 CYS B C 1
ATOM 812 O O . CYS B 1 5 ? 1.42 0.671 -6.137 1 98.06 5 CYS B O 1
ATOM 814 N N . TRP B 1 6 ? 2.186 -1.054 -4.98 1 96.31 6 TRP B N 1
ATOM 815 C CA . TRP B 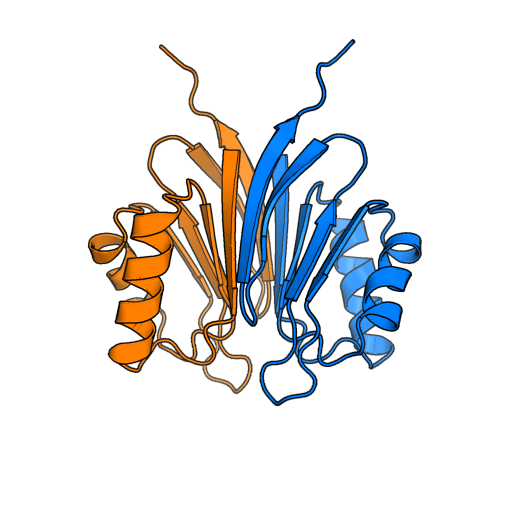1 6 ? 2.205 -1.889 -6.18 1 96.31 6 TRP B CA 1
ATOM 816 C C . TRP B 1 6 ? 1.682 -3.287 -5.875 1 96.31 6 TRP B C 1
ATOM 818 O O . TRP B 1 6 ? 2.131 -3.934 -4.926 1 96.31 6 TRP B O 1
ATOM 828 N N . ASN B 1 7 ? 0.747 -3.771 -6.602 1 93.81 7 ASN B N 1
ATOM 829 C CA . ASN B 1 7 ? 0.341 -5.172 -6.609 1 93.81 7 ASN B CA 1
ATOM 830 C C . ASN B 1 7 ? 1.216 -6.004 -7.547 1 93.81 7 ASN B C 1
ATOM 832 O O . ASN B 1 7 ? 1.001 -6.012 -8.758 1 93.81 7 ASN B O 1
ATOM 836 N N . CYS B 1 8 ? 2.082 -6.777 -6.961 1 92.06 8 CYS B N 1
ATOM 837 C CA . CYS B 1 8 ? 3.141 -7.441 -7.715 1 92.06 8 CYS B CA 1
ATOM 838 C C . CYS B 1 8 ? 2.588 -8.625 -8.5 1 92.06 8 CYS B C 1
ATOM 840 O O . CYS B 1 8 ? 3.061 -8.922 -9.602 1 92.06 8 CYS B O 1
ATOM 842 N N . ARG B 1 9 ? 1.723 -9.305 -7.965 1 89.88 9 ARG B N 1
ATOM 843 C CA . ARG B 1 9 ? 1.232 -10.57 -8.5 1 89.88 9 ARG B CA 1
ATOM 844 C C . ARG B 1 9 ? 2.359 -11.586 -8.609 1 89.88 9 ARG B C 1
ATOM 846 O O . ARG B 1 9 ? 2.514 -12.242 -9.648 1 89.88 9 ARG B O 1
ATOM 853 N N . GLY B 1 10 ? 3.072 -11.609 -7.656 1 91.31 10 GLY B N 1
ATOM 854 C CA . GLY B 1 10 ? 4.223 -12.5 -7.637 1 91.31 10 GLY B CA 1
ATOM 855 C C . GLY B 1 10 ? 5.52 -11.805 -8.016 1 91.31 10 GLY B C 1
ATOM 856 O O . GLY B 1 10 ? 5.676 -11.359 -9.156 1 91.31 10 GLY B O 1
ATOM 857 N N . ILE B 1 11 ? 6.488 -11.75 -7.152 1 92.88 11 ILE B N 1
ATOM 858 C CA . ILE B 1 11 ? 7.727 -11.031 -7.422 1 92.88 11 ILE B CA 1
ATOM 859 C C . ILE B 1 11 ? 8.867 -12.023 -7.613 1 92.88 11 ILE B C 1
ATOM 861 O O . ILE B 1 11 ? 10.039 -11.648 -7.551 1 92.88 11 ILE B O 1
ATOM 865 N N . GLY B 1 12 ? 8.523 -13.242 -7.855 1 90.56 12 GLY B N 1
ATOM 866 C CA . GLY B 1 12 ? 9.531 -14.281 -8.031 1 90.56 12 GLY B CA 1
ATOM 867 C C . GLY B 1 12 ? 10.164 -14.273 -9.406 1 90.56 12 GLY B C 1
ATOM 868 O O . GLY B 1 12 ? 11.289 -14.742 -9.586 1 90.56 12 GLY B O 1
ATOM 869 N N . GLN B 1 13 ? 9.445 -13.797 -10.359 1 93 13 GLN B N 1
ATOM 870 C CA . GLN B 1 13 ? 9.953 -13.781 -11.727 1 93 13 GLN B CA 1
ATOM 871 C C . GLN B 1 13 ? 10.906 -12.609 -11.945 1 93 13 GLN B C 1
ATOM 873 O O . GLN B 1 13 ? 10.641 -11.492 -11.5 1 93 13 GLN B O 1
ATOM 878 N N . PRO B 1 14 ? 11.969 -12.859 -12.68 1 94.75 14 PRO B N 1
ATOM 879 C CA . PRO B 1 14 ? 12.945 -11.797 -12.938 1 94.75 14 PRO B CA 1
ATOM 880 C C . PRO B 1 14 ? 12.328 -10.578 -13.617 1 94.75 14 PRO B C 1
ATOM 882 O O . PRO B 1 14 ? 12.688 -9.438 -13.289 1 94.75 14 PRO B O 1
ATOM 885 N N . ARG B 1 15 ? 11.477 -10.82 -14.484 1 96.25 15 ARG B N 1
ATOM 886 C CA . ARG B 1 15 ? 10.852 -9.695 -15.188 1 96.25 15 ARG B CA 1
ATOM 887 C C . ARG B 1 15 ? 10.078 -8.812 -14.219 1 96.25 15 ARG B C 1
ATOM 889 O O . ARG B 1 15 ? 10.117 -7.582 -14.328 1 96.25 15 ARG B O 1
ATOM 896 N N . THR B 1 16 ? 9.391 -9.445 -13.359 1 95.25 16 THR B N 1
ATOM 897 C CA . THR B 1 16 ? 8.625 -8.688 -12.375 1 95.25 16 THR B CA 1
ATOM 898 C C . THR B 1 16 ? 9.555 -7.844 -11.508 1 95.25 16 THR B C 1
ATOM 900 O O . THR B 1 16 ? 9.266 -6.68 -11.219 1 95.25 16 THR B O 1
ATOM 903 N N . VAL B 1 17 ? 10.625 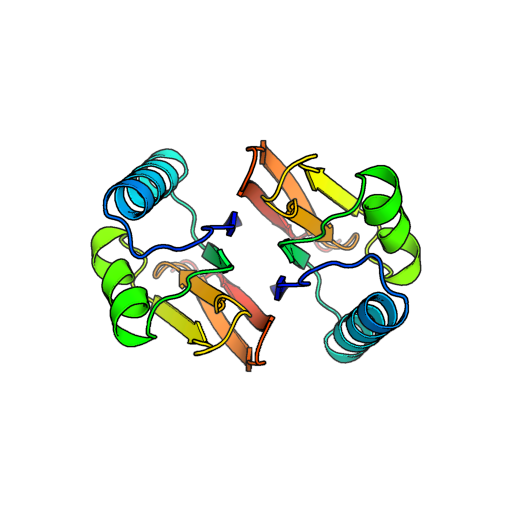-8.414 -11.117 1 96.19 17 VAL B N 1
ATOM 904 C CA . VAL B 1 17 ? 11.609 -7.691 -10.312 1 96.19 17 VAL B CA 1
ATOM 905 C C . VAL B 1 17 ? 12.164 -6.516 -11.109 1 96.19 17 VAL B C 1
ATOM 907 O O . VAL B 1 17 ? 12.312 -5.41 -10.578 1 96.19 17 VAL B O 1
ATOM 910 N N . GLN B 1 18 ? 12.453 -6.777 -12.328 1 97.06 18 GLN B N 1
ATOM 911 C CA . GLN B 1 18 ? 12.961 -5.711 -13.18 1 97.06 18 GLN B CA 1
ATOM 912 C C . GLN B 1 18 ? 11.938 -4.586 -13.32 1 97.06 18 GLN B C 1
ATOM 914 O O . GLN B 1 18 ? 12.305 -3.406 -13.289 1 97.06 18 GLN B O 1
ATOM 919 N N . ASP B 1 19 ? 10.727 -4.926 -13.539 1 96.75 19 ASP B N 1
ATOM 920 C CA . ASP B 1 19 ? 9.664 -3.928 -13.594 1 96.75 19 ASP B CA 1
ATOM 921 C C . ASP B 1 19 ? 9.641 -3.074 -12.328 1 96.75 19 ASP B C 1
ATOM 923 O O . ASP B 1 19 ? 9.5 -1.852 -12.406 1 96.75 19 ASP B O 1
ATOM 927 N N . LEU B 1 20 ? 9.781 -3.717 -11.273 1 97.44 20 LEU B N 1
ATOM 928 C CA . LEU B 1 20 ? 9.781 -3.02 -9.992 1 97.44 20 LEU B CA 1
ATOM 929 C C . LEU B 1 20 ? 10.969 -2.068 -9.891 1 97.44 20 LEU B C 1
ATOM 931 O O . LEU B 1 20 ? 10.812 -0.914 -9.484 1 97.44 20 LEU B O 1
ATOM 935 N N . VAL B 1 21 ? 12.07 -2.562 -10.195 1 97.69 21 VAL B N 1
ATOM 936 C CA . VAL B 1 21 ? 13.281 -1.753 -10.148 1 97.69 21 VAL B CA 1
ATOM 937 C C . VAL B 1 21 ? 13.117 -0.51 -11.016 1 97.69 21 VAL B C 1
ATOM 939 O O . VAL B 1 21 ? 13.469 0.597 -10.602 1 97.69 21 VAL B O 1
ATOM 942 N N . CYS B 1 22 ? 12.57 -0.693 -12.141 1 97.56 22 CYS B N 1
ATOM 943 C CA . CYS B 1 22 ? 12.328 0.427 -13.039 1 97.56 22 CYS B CA 1
ATOM 944 C C . CYS B 1 22 ? 11.344 1.418 -12.438 1 97.56 22 CYS B C 1
ATOM 946 O O . CYS B 1 22 ? 11.578 2.627 -12.461 1 97.56 22 CYS B O 1
ATOM 948 N N . LEU B 1 23 ? 10.328 0.925 -11.945 1 97.19 23 LEU B N 1
ATOM 949 C CA . LEU B 1 23 ? 9.305 1.768 -11.328 1 97.19 23 LEU B CA 1
ATOM 950 C C . LEU B 1 23 ? 9.898 2.602 -10.203 1 97.19 23 LEU B C 1
ATOM 952 O O . LEU B 1 23 ? 9.656 3.809 -10.125 1 97.19 23 LEU B O 1
ATOM 956 N N . VAL B 1 24 ? 10.641 1.96 -9.352 1 97.94 24 VAL B N 1
ATOM 957 C CA . VAL B 1 24 ? 11.266 2.639 -8.227 1 97.94 24 VAL B CA 1
ATOM 958 C C . VAL B 1 24 ? 12.297 3.643 -8.727 1 97.94 24 VAL B C 1
ATOM 960 O O . VAL B 1 24 ? 12.438 4.73 -8.172 1 97.94 24 VAL B O 1
ATOM 963 N N . GLY B 1 25 ? 13.008 3.229 -9.75 1 97.62 25 GLY B N 1
ATOM 964 C CA . GLY B 1 25 ? 14 4.113 -10.336 1 97.62 25 GLY B CA 1
ATOM 965 C C . GLY B 1 25 ? 13.406 5.383 -10.914 1 97.62 25 GLY B C 1
ATOM 966 O O . GLY B 1 25 ? 13.992 6.461 -10.805 1 97.62 25 GLY B O 1
ATOM 967 N N . VAL B 1 26 ? 12.281 5.285 -11.508 1 97 26 VAL B N 1
ATOM 968 C CA . VAL B 1 26 ? 11.617 6.402 -12.172 1 97 26 VAL B CA 1
ATOM 969 C C . VAL B 1 26 ? 10.945 7.301 -11.133 1 97 26 VAL B C 1
ATOM 971 O O . VAL B 1 26 ? 11.055 8.531 -11.203 1 97 26 VAL B O 1
ATOM 974 N N . HIS B 1 27 ? 10.328 6.73 -10.148 1 96.94 27 HIS B N 1
ATOM 975 C CA . HIS B 1 27 ? 9.484 7.516 -9.266 1 96.94 27 HIS B CA 1
ATOM 976 C C . HIS B 1 27 ? 10.195 7.832 -7.953 1 96.94 27 HIS B C 1
ATOM 978 O O . HIS B 1 27 ? 9.781 8.727 -7.215 1 96.94 27 HIS B O 1
ATOM 984 N N . ARG B 1 28 ? 11.195 7.094 -7.594 1 97.25 28 ARG B N 1
ATOM 985 C CA . ARG B 1 28 ? 12.055 7.316 -6.434 1 97.25 28 ARG B CA 1
ATOM 986 C C . ARG B 1 28 ? 11.219 7.512 -5.168 1 97.25 28 ARG B C 1
ATOM 988 O O . ARG B 1 28 ? 11.383 8.508 -4.461 1 97.25 28 ARG B O 1
ATOM 995 N N . PRO B 1 29 ? 10.406 6.605 -4.871 1 98.31 29 PRO B N 1
ATOM 996 C CA . PRO B 1 29 ? 9.57 6.746 -3.676 1 98.31 29 PRO B CA 1
ATOM 997 C C . PRO B 1 29 ? 10.375 6.676 -2.379 1 98.31 29 PRO B C 1
ATOM 999 O O . PRO B 1 29 ? 11.383 5.969 -2.312 1 98.31 29 PRO B O 1
ATOM 1002 N N . LYS B 1 30 ? 9.891 7.418 -1.358 1 97.94 30 LYS B N 1
ATOM 1003 C CA . LYS B 1 30 ? 10.438 7.262 -0.016 1 97.94 30 LYS B CA 1
ATOM 1004 C C . LYS B 1 30 ? 9.898 6 0.655 1 97.94 30 LYS B C 1
ATOM 1006 O O . LYS B 1 30 ? 10.57 5.398 1.494 1 97.94 30 LYS B O 1
ATOM 1011 N N . LEU B 1 31 ? 8.648 5.617 0.318 1 98.5 31 LEU B N 1
ATOM 1012 C CA . LEU B 1 31 ? 7.973 4.43 0.823 1 98.5 31 LEU B CA 1
ATOM 1013 C C . LEU B 1 31 ? 7.41 3.596 -0.323 1 98.5 31 LEU B C 1
ATOM 1015 O O . LEU B 1 31 ? 6.812 4.137 -1.257 1 98.5 31 LEU B O 1
ATOM 1019 N N . LEU B 1 32 ? 7.621 2.33 -0.251 1 98.75 32 LEU B N 1
ATOM 1020 C CA . LEU B 1 32 ? 7.098 1.383 -1.229 1 98.75 32 LEU B CA 1
ATOM 1021 C C . LEU B 1 32 ? 6.34 0.251 -0.541 1 98.75 32 LEU B C 1
ATOM 1023 O O . LEU B 1 32 ? 6.914 -0.485 0.264 1 98.75 32 LEU B O 1
ATOM 1027 N N . PHE B 1 33 ? 5.113 0.146 -0.837 1 98.44 33 PHE B N 1
ATOM 1028 C CA . PHE B 1 33 ? 4.305 -0.971 -0.364 1 98.44 33 PHE B CA 1
ATOM 1029 C C . PHE B 1 33 ? 4.098 -1.997 -1.471 1 98.44 33 PHE B C 1
ATOM 1031 O O . PHE B 1 33 ? 3.715 -1.645 -2.588 1 98.44 33 PHE B O 1
ATOM 1038 N N . LEU B 1 34 ? 4.328 -3.223 -1.164 1 97 34 LEU B N 1
ATOM 1039 C CA . LEU B 1 34 ? 4.094 -4.324 -2.092 1 97 34 LEU B CA 1
ATOM 1040 C C . LEU B 1 34 ? 3.014 -5.262 -1.562 1 97 34 LEU B C 1
ATOM 1042 O O . LEU B 1 34 ? 2.969 -5.551 -0.364 1 97 34 LEU B O 1
ATOM 1046 N N . CYS B 1 35 ? 2.186 -5.742 -2.416 1 94 35 CYS B N 1
ATOM 1047 C CA . CYS B 1 35 ? 1.215 -6.789 -2.119 1 94 35 CYS B CA 1
ATOM 1048 C C . CYS B 1 35 ? 1.358 -7.953 -3.09 1 94 35 CYS B C 1
ATOM 1050 O O . CYS B 1 35 ? 1.886 -7.789 -4.191 1 94 35 CYS B O 1
ATOM 1052 N N . GLU B 1 36 ? 0.896 -9.188 -2.684 1 92.5 36 GLU B N 1
ATOM 1053 C CA . GLU B 1 36 ? 0.951 -10.414 -3.473 1 92.5 36 GLU B CA 1
ATOM 1054 C C . GLU B 1 36 ? 2.381 -10.734 -3.898 1 92.5 36 GLU B C 1
ATOM 1056 O O . GLU B 1 36 ? 2.645 -10.984 -5.078 1 92.5 36 GLU B O 1
ATOM 1061 N N . THR B 1 37 ? 3.26 -10.688 -2.967 1 94.19 37 THR B N 1
ATOM 1062 C CA . THR B 1 37 ? 4.652 -10.961 -3.301 1 94.19 37 THR B CA 1
ATOM 1063 C C . THR B 1 37 ? 4.832 -12.414 -3.732 1 94.19 37 THR B C 1
ATOM 1065 O O . THR B 1 37 ? 5.625 -12.711 -4.633 1 94.19 37 THR B O 1
ATOM 1068 N N . LYS B 1 38 ? 4.152 -13.391 -3.033 1 91.56 38 LYS B N 1
ATOM 1069 C CA . LYS B 1 38 ? 4.141 -14.82 -3.35 1 91.56 38 LYS B CA 1
ATOM 1070 C C . LYS B 1 38 ? 5.547 -15.406 -3.299 1 91.56 38 LYS B C 1
ATOM 1072 O O . LYS B 1 38 ? 5.918 -16.219 -4.156 1 91.56 38 LYS B O 1
ATOM 1077 N N . GLN B 1 39 ? 6.277 -14.875 -2.451 1 92.44 39 GLN B N 1
ATOM 1078 C CA . GLN B 1 39 ? 7.66 -15.305 -2.262 1 92.44 39 GLN B CA 1
ATOM 1079 C C . GLN B 1 39 ? 8.008 -15.406 -0.78 1 92.44 39 GLN B C 1
ATOM 1081 O O . GLN B 1 39 ? 7.32 -14.82 0.064 1 92.44 39 GLN B O 1
ATOM 1086 N N . ARG B 1 40 ? 8.984 -16.047 -0.52 1 92 40 ARG B N 1
ATOM 1087 C CA . ARG B 1 40 ? 9.461 -16.156 0.854 1 92 40 ARG B CA 1
ATOM 1088 C C . ARG B 1 40 ? 10.016 -14.828 1.35 1 92 40 ARG B C 1
ATOM 1090 O O . ARG B 1 40 ? 10.5 -14.016 0.557 1 92 40 ARG B O 1
ATOM 1097 N N . LYS B 1 41 ? 9.938 -14.68 2.689 1 93.75 41 LYS B N 1
ATOM 1098 C CA . LYS B 1 41 ? 10.336 -13.445 3.361 1 93.75 41 LYS B CA 1
ATOM 1099 C C . LYS B 1 41 ? 11.758 -13.039 2.969 1 93.75 41 LYS B C 1
ATOM 1101 O O . LYS B 1 41 ? 12.008 -11.883 2.637 1 93.75 41 LYS B O 1
ATOM 1106 N N . GLU B 1 42 ? 12.695 -14 2.959 1 94.31 42 GLU B N 1
ATOM 1107 C CA . GLU B 1 42 ? 14.109 -13.727 2.705 1 94.31 42 GLU B CA 1
ATOM 1108 C C . GLU B 1 42 ? 14.312 -13.156 1.305 1 94.31 42 GLU B C 1
ATOM 1110 O O . GLU B 1 42 ? 15.102 -12.227 1.116 1 94.31 42 GLU B O 1
ATOM 1115 N N . LYS B 1 43 ? 13.625 -13.766 0.421 1 93.25 43 LYS B N 1
ATOM 1116 C CA . LYS B 1 43 ? 13.734 -13.297 -0.959 1 93.25 43 LYS B CA 1
ATOM 1117 C C . LYS B 1 43 ? 13.211 -11.875 -1.103 1 93.25 43 LYS B C 1
ATOM 1119 O O . LYS B 1 43 ? 13.836 -11.039 -1.753 1 93.25 43 LYS B O 1
ATOM 1124 N N . VAL B 1 44 ? 12.133 -11.562 -0.532 1 95.88 44 VAL B N 1
ATOM 1125 C CA . VAL B 1 44 ? 11.539 -10.234 -0.613 1 95.88 44 VAL B CA 1
ATOM 1126 C C . VAL B 1 44 ? 12.461 -9.219 0.068 1 95.88 44 VAL B C 1
ATOM 1128 O O . VAL B 1 44 ? 12.727 -8.148 -0.482 1 95.88 44 VAL B O 1
ATOM 1131 N N . GLU B 1 45 ? 12.992 -9.57 1.229 1 96.88 45 GLU B N 1
ATOM 1132 C CA . GLU B 1 45 ? 13.867 -8.672 1.985 1 96.88 45 GLU B CA 1
ATOM 1133 C C . GLU B 1 45 ? 15.117 -8.32 1.189 1 96.88 45 GLU B C 1
ATOM 1135 O O . GLU B 1 45 ? 15.617 -7.199 1.279 1 96.88 45 GLU B O 1
ATOM 1140 N N . SER B 1 46 ? 15.523 -9.234 0.455 1 96.62 46 SER B N 1
ATOM 1141 C CA . SER B 1 46 ? 16.766 -9.023 -0.278 1 96.62 46 SER B CA 1
ATOM 1142 C C . SER B 1 46 ? 16.594 -7.957 -1.357 1 96.62 46 SER B C 1
ATOM 1144 O O . SER B 1 46 ? 17.578 -7.395 -1.842 1 96.62 46 SER B O 1
ATOM 1146 N N . LEU B 1 47 ? 15.43 -7.676 -1.749 1 97.38 47 LEU B N 1
ATOM 1147 C CA . LEU B 1 47 ? 15.172 -6.699 -2.801 1 97.38 47 LEU B CA 1
ATOM 1148 C C . LEU B 1 47 ? 15.555 -5.293 -2.346 1 97.38 47 LEU B C 1
ATOM 1150 O O . LEU B 1 47 ? 15.703 -4.391 -3.17 1 97.38 47 LEU B O 1
ATOM 1154 N N . LYS B 1 48 ? 15.688 -5.07 -1.041 1 97.69 48 LYS B N 1
ATOM 1155 C CA . LYS B 1 48 ? 15.977 -3.736 -0.522 1 97.69 48 LYS B CA 1
ATOM 1156 C C . LYS B 1 48 ? 17.281 -3.195 -1.105 1 97.69 48 LYS B C 1
ATOM 1158 O O . LYS B 1 48 ? 17.406 -1.991 -1.341 1 97.69 48 LYS B O 1
ATOM 1163 N N . TRP B 1 49 ? 18.219 -4.062 -1.415 1 96.38 49 TRP B N 1
ATOM 1164 C CA . TRP B 1 49 ? 19.5 -3.666 -1.977 1 96.38 49 TRP B CA 1
ATOM 1165 C C . TRP B 1 49 ? 19.344 -3.191 -3.418 1 96.38 49 TRP B C 1
ATOM 1167 O O . TRP B 1 49 ? 19.938 -2.182 -3.812 1 96.38 49 TRP B O 1
ATOM 1177 N N . ARG B 1 50 ? 18.594 -3.887 -4.094 1 96.12 50 ARG B N 1
ATOM 1178 C CA . ARG B 1 50 ? 18.391 -3.559 -5.5 1 96.12 50 ARG B CA 1
ATOM 1179 C C . ARG B 1 50 ? 17.562 -2.291 -5.652 1 96.12 50 ARG B C 1
ATOM 1181 O O . ARG B 1 50 ? 17.734 -1.536 -6.609 1 96.12 50 ARG B O 1
ATOM 1188 N N . LEU B 1 51 ? 16.703 -2.037 -4.738 1 97.94 51 LEU B N 1
ATOM 1189 C CA . LEU B 1 51 ? 15.766 -0.932 -4.832 1 97.94 51 LEU B CA 1
ATOM 1190 C C . LEU B 1 51 ? 16.359 0.343 -4.242 1 97.94 51 LEU B C 1
ATOM 1192 O O . LEU B 1 51 ? 15.852 1.44 -4.492 1 97.94 51 LEU B O 1
ATOM 1196 N N . GLY B 1 52 ? 17.375 0.219 -3.42 1 97.31 52 GLY B N 1
ATOM 1197 C CA . GLY B 1 52 ? 17.938 1.367 -2.729 1 97.31 52 GLY B CA 1
ATOM 1198 C C . GLY B 1 52 ? 17.078 1.854 -1.579 1 97.31 52 GLY B C 1
ATOM 1199 O O . GLY B 1 52 ? 17.125 3.029 -1.209 1 97.31 52 GLY B O 1
ATOM 1200 N N . LEU B 1 53 ? 16.125 1.061 -1.161 1 98.25 53 LEU B N 1
ATOM 1201 C CA . LEU B 1 53 ? 15.297 1.282 0.019 1 98.25 53 LEU B CA 1
ATOM 1202 C C . LEU B 1 53 ? 15.75 0.397 1.176 1 98.25 53 LEU B C 1
ATOM 1204 O O . LEU B 1 53 ? 15.273 -0.731 1.321 1 98.25 53 LEU B O 1
ATOM 1208 N N . LYS B 1 54 ? 16.484 0.894 1.993 1 96.81 54 LYS B N 1
ATOM 1209 C CA . LYS B 1 54 ? 17.359 0.141 2.885 1 96.81 54 LYS B CA 1
ATOM 1210 C C . LYS B 1 54 ? 16.562 -0.572 3.971 1 96.81 54 LYS B C 1
ATOM 1212 O O . LYS B 1 54 ? 17.078 -1.486 4.625 1 96.81 54 LYS B O 1
ATOM 1217 N N . ASN B 1 55 ? 15.391 -0.165 4.23 1 98.31 55 ASN B N 1
ATOM 1218 C CA . ASN B 1 55 ? 14.586 -0.755 5.293 1 98.31 55 ASN B CA 1
ATOM 1219 C C . ASN B 1 55 ? 13.367 -1.483 4.738 1 98.31 55 ASN B C 1
ATOM 1221 O O . ASN B 1 55 ? 12.828 -1.096 3.699 1 98.31 55 ASN B O 1
ATOM 1225 N N . VAL B 1 56 ? 13.008 -2.547 5.531 1 98.44 56 VAL B N 1
ATOM 1226 C CA . VAL B 1 56 ? 11.891 -3.324 5.004 1 98.44 56 VAL B CA 1
ATOM 1227 C C . VAL B 1 56 ? 11.203 -4.078 6.137 1 98.44 56 VAL B C 1
ATOM 1229 O O . VAL B 1 56 ? 11.859 -4.516 7.09 1 98.44 56 VAL B O 1
ATOM 1232 N N . ILE B 1 57 ? 9.922 -4.191 6.062 1 98 57 ILE B N 1
ATOM 1233 C CA . ILE B 1 57 ? 9.078 -5.094 6.832 1 98 57 ILE B CA 1
ATOM 1234 C C . ILE B 1 57 ? 8.328 -6.027 5.883 1 98 57 ILE B C 1
ATOM 1236 O O . ILE B 1 57 ? 7.746 -5.578 4.891 1 98 57 ILE B O 1
ATOM 1240 N N . VAL B 1 58 ? 8.406 -7.348 6.215 1 96.19 58 VAL B N 1
ATOM 1241 C CA . VAL B 1 58 ? 7.785 -8.305 5.305 1 96.19 58 VAL B CA 1
ATOM 1242 C C . VAL B 1 58 ? 6.898 -9.266 6.094 1 96.19 58 VAL B C 1
ATOM 1244 O O . VAL B 1 58 ? 7.293 -9.75 7.16 1 96.19 58 VAL B O 1
ATOM 1247 N N . HIS B 1 59 ? 5.742 -9.445 5.617 1 93.94 59 HIS B N 1
ATOM 1248 C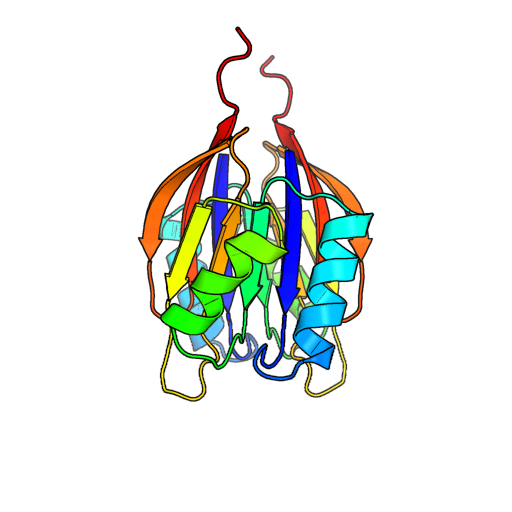 CA . HIS B 1 59 ? 4.945 -10.602 6.016 1 93.94 59 HIS B CA 1
ATOM 1249 C C . HIS B 1 59 ? 4.734 -11.555 4.844 1 93.94 59 HIS B C 1
ATOM 1251 O O . HIS B 1 59 ? 4.191 -11.156 3.807 1 93.94 59 HIS B O 1
ATOM 1257 N N . SER B 1 60 ? 5.258 -12.727 4.965 1 83.88 60 SER B N 1
ATOM 1258 C CA . SER B 1 60 ? 5.105 -13.758 3.943 1 83.88 60 SER B CA 1
ATOM 1259 C C . SER B 1 60 ? 4.066 -14.797 4.355 1 83.88 60 SER B C 1
ATOM 1261 O O . SER B 1 60 ? 3.943 -15.125 5.539 1 83.88 60 SER B O 1
ATOM 1263 N N . GLU B 1 61 ? 3.082 -14.953 3.451 1 69.69 61 GLU B N 1
ATOM 1264 C CA . GLU B 1 61 ? 2.137 -16.031 3.748 1 69.69 61 GLU B CA 1
ATOM 1265 C C . GLU B 1 61 ? 2.387 -17.25 2.861 1 69.69 61 GLU B C 1
ATOM 1267 O O . GLU B 1 61 ? 2.74 -17.109 1.689 1 69.69 61 GLU B O 1
ATOM 1272 N N . GLN B 1 62 ? 2.609 -18.312 3.42 1 61.06 62 GLN B N 1
ATOM 1273 C CA . GLN B 1 62 ? 2.803 -19.562 2.703 1 61.06 62 GLN B CA 1
ATOM 1274 C C . GLN B 1 62 ? 1.565 -19.938 1.89 1 61.06 62 GLN B C 1
ATOM 1276 O O . GLN B 1 62 ? 1.66 -20.656 0.898 1 61.06 62 GLN B O 1
ATOM 1281 N N . GLY B 1 63 ? 0.531 -19.203 2.02 1 58.81 63 GLY B N 1
ATOM 1282 C CA . GLY B 1 63 ? -0.64 -19.594 1.252 1 58.81 63 GLY B CA 1
ATOM 1283 C C . GLY B 1 63 ? -0.979 -18.625 0.14 1 58.81 63 GLY B C 1
ATOM 1284 O O . GLY B 1 63 ? -0.113 -17.875 -0.332 1 58.81 63 GLY B O 1
ATOM 1285 N N . LYS B 1 64 ? -2.076 -18.797 -0.402 1 61.19 64 LYS B N 1
ATOM 1286 C CA . LYS B 1 64 ? -2.604 -18.094 -1.571 1 61.19 64 LYS B CA 1
ATOM 1287 C C . LYS B 1 64 ? -2.662 -16.594 -1.332 1 61.19 64 LYS B C 1
ATOM 1289 O O . LYS B 1 64 ? -2.939 -15.82 -2.254 1 61.19 64 LYS B O 1
ATOM 1294 N N . GLY B 1 65 ? -2.35 -16.219 -0.21 1 66.38 65 GLY B N 1
ATOM 1295 C CA . GLY B 1 65 ? -2.648 -14.836 0.134 1 66.38 65 GLY B CA 1
ATOM 1296 C C . GLY B 1 65 ? -1.668 -13.844 -0.465 1 66.38 65 GLY B C 1
ATOM 1297 O O . GLY B 1 65 ? -2.012 -12.68 -0.694 1 66.38 65 GLY B O 1
ATOM 1298 N N . GLY B 1 66 ? -0.485 -14.219 -0.88 1 80.88 66 GLY B N 1
ATOM 1299 C CA . GLY B 1 66 ? 0.463 -13.516 -1.727 1 80.88 66 GLY B CA 1
ATOM 1300 C C . GLY B 1 66 ? 1.36 -12.57 -0.955 1 80.88 66 GLY B C 1
ATOM 1301 O O . GLY B 1 66 ? 2.195 -11.875 -1.543 1 80.88 66 GLY B O 1
ATOM 1302 N N . GLY B 1 67 ? 1.374 -12.344 0.456 1 90.38 67 GLY B N 1
ATOM 1303 C CA . GLY B 1 67 ? 2.281 -11.633 1.345 1 90.38 67 GLY B CA 1
ATOM 1304 C C . GLY B 1 67 ? 2.264 -10.133 1.14 1 90.38 67 GLY B C 1
ATOM 1305 O O . GLY B 1 67 ? 1.762 -9.648 0.124 1 90.38 67 GLY B O 1
ATOM 1306 N N . VAL B 1 68 ? 2.699 -9.32 2.074 1 95.81 68 VAL B N 1
ATOM 1307 C CA . VAL B 1 68 ? 2.824 -7.871 2.002 1 95.81 68 VAL B CA 1
ATOM 1308 C C . VAL B 1 68 ? 4.211 -7.445 2.479 1 95.81 68 VAL B C 1
ATOM 1310 O O . VAL B 1 68 ? 4.84 -8.141 3.277 1 95.81 68 VAL B O 1
ATOM 1313 N N . ALA B 1 69 ? 4.633 -6.305 1.923 1 97.5 69 ALA B N 1
ATOM 1314 C CA . ALA B 1 69 ? 5.93 -5.773 2.334 1 97.5 69 ALA B CA 1
ATOM 1315 C C . ALA B 1 69 ? 5.941 -4.246 2.266 1 97.5 69 ALA B C 1
ATOM 1317 O O . ALA B 1 69 ? 5.219 -3.65 1.464 1 97.5 69 ALA B O 1
ATOM 1318 N N . LEU B 1 70 ? 6.707 -3.656 3.096 1 98.75 70 LEU B N 1
ATOM 1319 C CA . LEU B 1 70 ? 6.941 -2.217 3.105 1 98.75 70 LEU B CA 1
ATOM 1320 C C . LEU B 1 70 ? 8.438 -1.908 3.074 1 98.75 70 LEU B C 1
ATOM 1322 O O . LEU B 1 70 ? 9.188 -2.371 3.936 1 98.75 70 LEU B O 1
ATOM 1326 N N . PHE B 1 71 ? 8.844 -1.152 2.096 1 98.75 71 PHE B N 1
ATOM 1327 C CA . PHE B 1 71 ? 10.211 -0.662 1.973 1 98.75 71 PHE B CA 1
ATOM 1328 C C . PHE B 1 71 ? 10.266 0.848 2.172 1 98.75 71 PHE B C 1
ATOM 1330 O O . PHE B 1 71 ? 9.344 1.565 1.775 1 98.75 71 PHE B O 1
ATOM 1337 N N . TRP B 1 72 ? 11.391 1.324 2.727 1 98.62 72 TRP B N 1
ATOM 1338 C CA . TRP B 1 72 ? 11.523 2.773 2.82 1 98.62 72 TRP B CA 1
ATOM 1339 C C . TRP B 1 72 ? 12.992 3.184 2.889 1 98.62 72 TRP B C 1
ATOM 1341 O O . TRP B 1 72 ? 13.852 2.373 3.24 1 98.62 72 TRP B O 1
ATOM 1351 N N . ASP B 1 73 ? 13.234 4.352 2.492 1 97.5 73 ASP B N 1
ATOM 1352 C CA . ASP B 1 73 ? 14.617 4.836 2.5 1 97.5 73 ASP B CA 1
ATOM 1353 C C . ASP B 1 73 ? 14.969 5.473 3.844 1 97.5 73 ASP B C 1
ATOM 1355 O O . ASP B 1 73 ? 14.164 5.449 4.777 1 97.5 73 ASP B O 1
ATOM 1359 N N . GLU B 1 74 ? 16.109 5.98 3.938 1 96.25 74 GLU B N 1
ATOM 1360 C CA . GLU B 1 74 ? 16.641 6.402 5.227 1 96.25 74 GLU B CA 1
ATOM 1361 C C . GLU B 1 74 ? 16.172 7.809 5.582 1 96.25 74 GLU B C 1
ATOM 1363 O O . GLU B 1 74 ? 16.5 8.32 6.66 1 96.25 74 GLU B O 1
ATOM 1368 N N . SER B 1 75 ? 15.414 8.406 4.824 1 95.81 75 SER B N 1
ATOM 1369 C CA . SER B 1 75 ? 14.984 9.773 5.09 1 95.81 75 SER B CA 1
ATOM 1370 C C . SER B 1 75 ? 13.711 9.797 5.938 1 95.81 75 SER B C 1
ATOM 1372 O O . SER B 1 75 ? 13.273 10.867 6.371 1 95.81 75 SER B O 1
ATOM 1374 N N . VAL B 1 76 ? 13.133 8.641 6.129 1 96.56 76 VAL B N 1
ATOM 1375 C CA . VAL B 1 76 ? 11.898 8.586 6.914 1 96.56 76 VAL B CA 1
ATOM 1376 C C . VAL B 1 76 ? 12.062 7.578 8.047 1 96.56 76 VAL B C 1
ATOM 1378 O O . VAL B 1 76 ? 12.859 6.645 7.949 1 96.56 76 VAL B O 1
ATOM 1381 N N . ILE B 1 77 ? 11.352 7.879 9.094 1 97 77 ILE B N 1
ATOM 1382 C CA . ILE B 1 77 ? 11.273 6.934 10.203 1 97 77 ILE B CA 1
ATOM 1383 C C . ILE B 1 77 ? 9.93 6.207 10.164 1 97 77 ILE B C 1
ATOM 1385 O O . ILE B 1 77 ? 8.875 6.84 10.039 1 97 77 ILE B O 1
ATOM 1389 N N . VAL B 1 78 ? 10.016 4.887 10.25 1 97.88 78 VAL B N 1
ATOM 1390 C CA . VAL B 1 78 ? 8.805 4.074 10.219 1 97.88 78 VAL B CA 1
ATOM 1391 C C . VAL B 1 78 ? 8.688 3.273 11.516 1 97.88 78 VAL B C 1
ATOM 1393 O O . VAL B 1 78 ? 9.609 2.543 11.883 1 97.88 78 VAL B O 1
ATOM 1396 N N . ASP B 1 79 ? 7.605 3.451 12.172 1 98.19 79 ASP B N 1
ATOM 1397 C CA . ASP B 1 79 ? 7.285 2.658 13.352 1 98.19 79 ASP B CA 1
ATOM 1398 C C . ASP B 1 79 ? 6.152 1.676 13.062 1 98.19 79 ASP B C 1
ATOM 1400 O O . ASP B 1 79 ? 5.039 2.084 12.734 1 98.19 79 ASP B O 1
ATOM 1404 N N . LEU B 1 80 ? 6.453 0.455 13.219 1 98.31 80 LEU B N 1
ATOM 1405 C CA . LEU B 1 80 ? 5.438 -0.568 12.992 1 98.31 80 LEU B CA 1
ATOM 1406 C C . LEU B 1 80 ? 4.418 -0.577 14.125 1 98.31 80 LEU B C 1
ATOM 1408 O O . LEU B 1 80 ? 4.781 -0.711 15.297 1 98.31 80 LEU B O 1
ATOM 1412 N N . VAL B 1 81 ? 3.238 -0.455 13.805 1 98.19 81 VAL B N 1
ATOM 1413 C CA . VAL B 1 81 ? 2.16 -0.51 14.789 1 98.19 81 VAL B CA 1
ATOM 1414 C C . VAL B 1 81 ? 1.617 -1.935 14.883 1 98.19 81 VAL B C 1
ATOM 1416 O O . VAL B 1 81 ? 1.471 -2.479 15.977 1 98.19 81 VAL B O 1
ATOM 1419 N N . LYS B 1 82 ? 1.33 -2.557 13.75 1 97.25 82 LYS B N 1
ATOM 1420 C CA . LYS B 1 82 ? 0.796 -3.914 13.695 1 97.25 82 LYS B CA 1
ATOM 1421 C C . LYS B 1 82 ? 1.06 -4.555 12.336 1 97.25 82 LYS B C 1
ATOM 1423 O O . LYS B 1 82 ? 0.916 -3.902 11.297 1 97.25 82 LYS B O 1
ATOM 1428 N N . LEU B 1 83 ? 1.435 -5.797 12.43 1 96.12 83 LEU B N 1
ATOM 1429 C CA . LEU B 1 83 ? 1.588 -6.621 11.234 1 96.12 83 LEU B CA 1
ATOM 1430 C C . LEU B 1 83 ? 0.616 -7.793 11.258 1 96.12 83 LEU B C 1
ATOM 1432 O O . LEU B 1 83 ? 0.639 -8.609 12.18 1 96.12 83 LEU B O 1
ATOM 1436 N N . GLY B 1 84 ? -0.253 -7.781 10.32 1 91.06 84 GLY B N 1
ATOM 1437 C CA . GLY B 1 84 ? -1.163 -8.906 10.156 1 91.06 84 GLY B CA 1
ATOM 1438 C C . GLY B 1 84 ? -0.838 -9.766 8.945 1 91.06 84 GLY B C 1
ATOM 1439 O O . GLY B 1 84 ? 0.112 -9.477 8.211 1 91.06 84 GLY B O 1
ATOM 1440 N N . SER B 1 85 ? -1.682 -10.836 8.773 1 87.44 85 SER B N 1
ATOM 1441 C CA . SER B 1 85 ? -1.424 -11.742 7.66 1 87.44 85 SER B CA 1
ATOM 1442 C C . SER B 1 85 ? -1.605 -11.039 6.32 1 87.44 85 SER B C 1
ATOM 1444 O O . SER B 1 85 ? -0.948 -11.383 5.336 1 87.44 85 SER B O 1
ATOM 1446 N N . ARG B 1 86 ? -2.4 -10.039 6.34 1 91.75 86 ARG B N 1
ATOM 1447 C CA . ARG B 1 86 ? -2.691 -9.398 5.059 1 91.75 86 ARG B CA 1
ATOM 1448 C C . ARG B 1 86 ? -2.533 -7.887 5.152 1 91.75 86 ARG B C 1
ATOM 1450 O O . ARG B 1 86 ? -3.025 -7.152 4.293 1 91.75 86 ARG B O 1
ATOM 1457 N N . PHE B 1 87 ? -1.882 -7.434 6.277 1 94.88 87 PHE B N 1
ATOM 1458 C CA . PHE B 1 87 ? -1.823 -5.977 6.328 1 94.88 87 PHE B CA 1
ATOM 1459 C C . PHE B 1 87 ? -0.618 -5.512 7.137 1 94.88 87 PHE B C 1
ATOM 1461 O O . PHE B 1 87 ? -0.057 -6.281 7.922 1 94.88 87 PHE B O 1
ATOM 1468 N N . ILE B 1 88 ? -0.273 -4.281 6.891 1 97.62 88 ILE B N 1
ATOM 1469 C CA . ILE B 1 88 ? 0.767 -3.566 7.621 1 97.62 88 ILE B CA 1
ATOM 1470 C C . ILE B 1 88 ? 0.232 -2.215 8.086 1 97.62 88 ILE B C 1
ATOM 1472 O O . ILE B 1 88 ? -0.361 -1.469 7.305 1 97.62 88 ILE B O 1
ATOM 1476 N N . ASN B 1 89 ? 0.369 -1.937 9.344 1 98.5 89 ASN B N 1
ATOM 1477 C CA . ASN B 1 89 ? 0.006 -0.655 9.938 1 98.5 89 ASN B CA 1
ATOM 1478 C C . ASN B 1 89 ? 1.219 0.048 10.539 1 98.5 89 ASN B C 1
ATOM 1480 O O . ASN B 1 89 ? 1.897 -0.508 11.406 1 98.5 89 ASN B O 1
ATOM 1484 N N . VAL B 1 90 ? 1.408 1.281 10.039 1 98.56 90 VAL B N 1
ATOM 1485 C CA . VAL B 1 90 ? 2.633 1.937 10.484 1 98.56 90 VAL B CA 1
ATOM 1486 C C . VAL B 1 90 ? 2.361 3.414 10.758 1 98.56 90 VAL B C 1
ATOM 1488 O O . VAL B 1 90 ? 1.359 3.963 10.289 1 98.56 90 VAL B O 1
ATOM 1491 N N . ILE B 1 91 ? 3.232 3.99 11.516 1 97.88 91 ILE B N 1
ATOM 1492 C CA . ILE B 1 91 ? 3.342 5.438 11.672 1 97.88 91 ILE B CA 1
ATOM 1493 C C . ILE B 1 91 ? 4.629 5.93 11.016 1 97.88 91 ILE B C 1
ATOM 1495 O O . ILE B 1 91 ? 5.715 5.418 11.305 1 97.88 91 ILE B O 1
ATOM 1499 N N . VAL B 1 92 ? 4.5 6.902 10.141 1 97.31 92 VAL B N 1
ATOM 1500 C CA . VAL B 1 92 ? 5.648 7.387 9.375 1 97.31 92 VAL B CA 1
ATOM 1501 C C . VAL B 1 92 ? 5.938 8.836 9.75 1 97.31 92 VAL B C 1
ATOM 1503 O O . VAL B 1 92 ? 5.02 9.656 9.859 1 97.31 92 VAL B O 1
ATOM 1506 N N . SER B 1 93 ? 7.195 9.125 9.938 1 94.5 93 SER B N 1
ATOM 1507 C CA . SER B 1 93 ? 7.645 10.477 10.219 1 94.5 93 SER B CA 1
ATOM 1508 C C . SER B 1 93 ? 8.898 10.82 9.43 1 94.5 93 SER B C 1
ATOM 1510 O O . SER B 1 93 ? 9.719 9.945 9.141 1 94.5 93 SER B O 1
ATOM 1512 N N . ASP B 1 94 ? 9.016 12.078 9.031 1 89.38 94 ASP B N 1
ATOM 1513 C CA . ASP B 1 94 ? 10.242 12.523 8.383 1 89.38 94 ASP B CA 1
ATOM 1514 C C . ASP B 1 94 ? 11.367 12.719 9.398 1 89.38 94 ASP B C 1
ATOM 1516 O O . ASP B 1 94 ? 11.109 13.086 10.555 1 89.38 94 ASP B O 1
ATOM 1520 N N . LEU B 1 95 ? 12.523 12.312 9 1 85.12 95 LEU B N 1
ATOM 1521 C CA . LEU B 1 95 ? 13.664 12.617 9.859 1 85.12 95 LEU B CA 1
ATOM 1522 C C . LEU B 1 95 ? 13.852 14.125 10 1 85.12 95 LEU B C 1
ATOM 1524 O O . LEU B 1 95 ? 13.633 14.875 9.047 1 85.12 95 LEU B O 1
ATOM 1528 N N . PRO B 1 96 ? 14.094 14.547 11.297 1 72.31 96 PRO B N 1
ATOM 1529 C CA . PRO B 1 96 ? 14.32 15.969 11.531 1 72.31 96 PRO B CA 1
ATOM 1530 C C . PRO B 1 96 ? 15.43 16.547 10.664 1 72.31 96 PRO B C 1
ATOM 1532 O O . PRO B 1 96 ? 16.422 15.859 10.383 1 72.31 96 PRO B O 1
ATOM 1535 N N . LYS B 1 97 ? 15.188 17.453 9.703 1 63.56 97 LYS B N 1
ATOM 1536 C CA . LYS B 1 97 ? 16.203 18.141 8.922 1 63.56 97 LYS B CA 1
ATOM 1537 C C . LYS B 1 97 ? 17.297 18.703 9.82 1 63.56 97 LYS B C 1
ATOM 1539 O O . LYS B 1 97 ? 17 19.359 10.82 1 63.56 97 LYS B O 1
ATOM 1544 N N . GLU B 1 98 ? 18.391 18.219 9.992 1 50.12 98 GLU B N 1
ATOM 1545 C CA . GLU B 1 98 ? 19.469 18.984 10.617 1 50.12 98 GLU B CA 1
ATOM 1546 C C . GLU B 1 98 ? 19.672 20.312 9.891 1 50.12 98 GLU B C 1
ATOM 1548 O O . GLU B 1 98 ? 19.406 20.422 8.688 1 50.12 98 GLU B O 1
#

InterPro domains:
  IPR036691 Endonuclease/exonuclease/phosphatase superfamily [G3DSA:3.60.10.10] (1-95)
  IPR036691 Endonuclease/exonuclease/phosphatase superfamily [SSF56219] (1-81)

Solvent-accessible surface area (backbone atoms only — not comparable to full-atom values): 10313 Å² total; per-residue (Å²): 86,35,38,34,38,35,54,52,75,32,51,74,45,68,67,47,43,50,53,48,43,50,52,43,66,72,65,59,47,46,30,38,37,40,28,26,33,56,44,55,49,69,64,60,58,56,44,26,71,78,63,67,20,77,38,72,49,71,39,55,37,94,52,91,74,12,17,37,36,39,32,26,28,89,64,48,44,78,44,80,72,46,78,48,83,47,33,45,31,34,37,41,42,72,53,80,79,126,88,34,38,32,38,36,54,53,75,31,50,72,45,66,66,48,44,49,52,48,43,49,50,45,66,74,65,59,47,47,31,38,38,41,28,26,33,60,46,54,49,68,65,59,57,57,44,26,70,76,63,67,20,80,38,74,49,71,38,55,38,95,54,90,73,12,18,37,36,41,32,24,28,88,65,47,43,77,43,81,73,48,79,48,82,45,32,43,31,33,39,41,44,72,56,80,79,127

Sequence (196 aa):
MTILCWNCRGIGQPRTVQDLVCLVGVHRPKLLFLCETKQRKEKVESLKWRLGLKNVIVHSEQGKGGGVALFWDESVIVDLVKLGSRFINVIVSDLPKEMTILCWNCRGIGQPRTVQDLVCLVGVHRPKLLFLCETKQRKEKVESLKWRLGLKNVIVHSEQGKGGGVALFWDESVIVDLVKLGSRFINVIVSDLPKE

Secondary structure (DSSP, 8-state):
-EEEEEE-S-S-SHHHHHHHHHHHHHH--SEEEEE---S-HHHHHHHHHHHT--EEEEE--SSTT--EEEEE-TTEEEEEEEE-SSEEEEEEEE----/-EEEEEE-S-S-SHHHHHHHHHHHHHH--SEEEEE---S-HHHHHHHHHHHT--EEEEE--SSTT--EEEEE-TTEEEEEEEE-SSEEEEEEEE----

pLDDT: mean 92.87, std 9.68, range [49.84, 98.81]

Nearest PDB structures (foldseek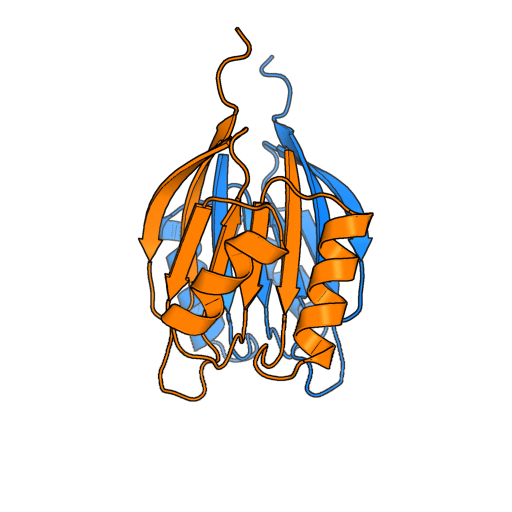):
  2voa-assembly1_B  TM=7.033E-01  e=6.743E-03  Archaeoglobus fulgidus
  3w2y-assembly2_D  TM=7.242E-01  e=9.406E-03  Methanothermobacter thermautotrophicus str. Delta H
  3g0r-assembly1_A  TM=7.300E-01  e=1.830E-02  Methanothermobacter thermautotrophicus str. Delta H
  3g91-assembly1_A  TM=7.226E-01  e=3.562E-02  Methanothermobacter thermautotrophicus str. Delta H
  3g4t-assembly1_A  TM=7.222E-01  e=5.677E-02  Methanothermobacter thermautotrophicus str. Delta H

Organism: Brachypodium distachyon (NCBI:txid15368)